Protein AF-A0A2H0T8D2-F1 (afdb_monomer)

pLDDT: mean 81.86, std 16.57, range [23.67, 97.88]

Secondary structure (DSSP, 8-state):
--------S--HHHHHHHHTT--HHHHHHHHHHTTT--HHHHHHHHHHHHHHHHHHHHHHHS--GGG--PBBTTTB-GGGTTT-EEEEEEEE-TT-EE-TT--EE-S-TTS-SEEEEEEETTTTEEEEEEE-SHHHHHHHHHHHHSHHHHHHHHHSEEEEEE--SSB-GGG-B--SS--EEEEEE-TTHHHHHHHSGGGHHHHS--THHHH-S---SSS---EE-SS---

Radius of gyration: 18.78 Å; Cα contacts (8 Å, |Δi|>4): 341; chains: 1; bounding box: 51×35×66 Å

Sequence (230 aa):
MGIFNWFSKDDPIQKFKKQFGLTSEEVDSLLKDWQGLSNEEKLKKMSDFQEKRKKDFKETTGVDATNIIPEIGKEISWADIVNHTFRVLDFDRNETTIDENNQVKAKSRFQPYGYLLAESPILNNRVRLPIIHRDDFLLAASVFDEPKLATMVKDEELLVVYSPKHLGPKGLSGSPHHVLHYAITPHGTLDAYYSKNNDMYMARPEPQKLVGQFVYQGEIKVQINTEPIF

Mean predicted aligned error: 9.96 Å

Nearest PDB structures (foldseek):
  2mp4-assembly1_A  TM=2.330E-01  e=3.162E-01  Caenorhabditis elegans

Structure (mmCIF, N/CA/C/O backbone):
data_AF-A0A2H0T8D2-F1
#
_entry.id   AF-A0A2H0T8D2-F1
#
loop_
_atom_site.group_PDB
_atom_site.id
_atom_site.type_symbol
_atom_site.label_atom_id
_atom_site.label_alt_id
_atom_site.label_comp_id
_atom_site.label_asym_id
_atom_site.label_entity_id
_atom_site.label_seq_id
_atom_site.pdbx_PDB_ins_code
_atom_site.Cartn_x
_atom_site.Cartn_y
_atom_site.Cartn_z
_atom_site.occupancy
_atom_site.B_iso_or_equiv
_atom_site.auth_seq_id
_atom_site.auth_comp_id
_atom_site.auth_asym_id
_atom_site.auth_atom_id
_atom_site.pdbx_PDB_model_num
ATOM 1 N N . MET A 1 1 ? -5.944 7.488 42.948 1.00 23.67 1 MET A N 1
ATOM 2 C CA . MET A 1 1 ? -4.930 6.618 42.312 1.00 23.67 1 MET A CA 1
ATOM 3 C C . MET A 1 1 ? -5.307 6.477 40.850 1.00 23.67 1 MET A C 1
ATOM 5 O O . MET A 1 1 ? -6.463 6.192 40.572 1.00 23.67 1 MET A O 1
ATOM 9 N N . GLY A 1 2 ? -4.389 6.855 39.960 1.00 27.44 2 GLY A N 1
ATOM 10 C CA . GLY A 1 2 ? -4.670 7.249 38.577 1.00 27.44 2 GLY A CA 1
ATOM 11 C C . GLY A 1 2 ? -5.025 6.093 37.645 1.00 27.44 2 GLY A C 1
ATOM 12 O O . GLY A 1 2 ? -4.323 5.088 37.593 1.00 27.4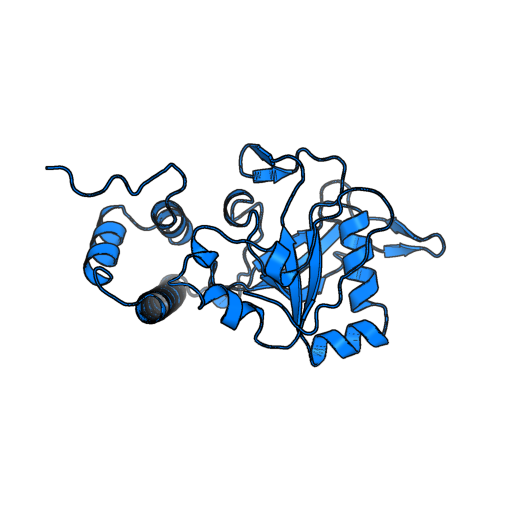4 2 GLY A O 1
ATOM 13 N N . ILE A 1 3 ? -6.105 6.287 36.893 1.00 24.59 3 ILE A N 1
ATOM 14 C CA . ILE A 1 3 ? -6.604 5.413 35.834 1.00 24.59 3 ILE A CA 1
ATOM 15 C C . ILE A 1 3 ? -6.2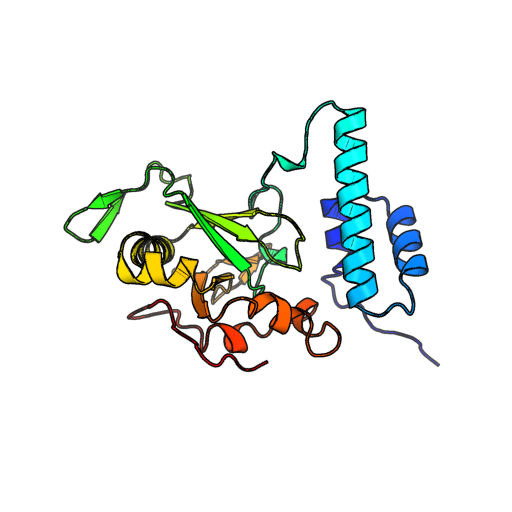21 6.080 34.501 1.00 24.59 3 ILE A C 1
ATOM 17 O O . ILE A 1 3 ? -6.613 7.212 34.243 1.00 24.59 3 ILE A O 1
ATOM 21 N N . PHE A 1 4 ? -5.441 5.349 33.699 1.00 26.11 4 PHE A N 1
ATOM 22 C CA . PHE A 1 4 ? -5.244 5.476 32.247 1.00 26.11 4 PHE A CA 1
ATOM 23 C C . PHE A 1 4 ? -4.562 6.740 31.697 1.00 26.11 4 PHE A C 1
ATOM 25 O O . PHE A 1 4 ? -5.191 7.691 31.248 1.00 26.11 4 PHE A O 1
ATOM 32 N N . ASN A 1 5 ? -3.236 6.648 31.567 1.00 25.33 5 ASN A N 1
ATOM 33 C CA . ASN A 1 5 ? -2.470 7.381 30.559 1.00 25.33 5 ASN A CA 1
ATOM 34 C C . ASN A 1 5 ? -2.326 6.462 29.327 1.00 25.33 5 ASN A C 1
ATOM 36 O O . ASN A 1 5 ? -1.375 5.691 29.234 1.00 25.33 5 ASN A O 1
ATOM 40 N N . TRP A 1 6 ? -3.323 6.468 28.435 1.00 29.16 6 TRP A N 1
ATOM 41 C CA . TRP A 1 6 ? -3.404 5.577 27.259 1.00 29.16 6 TRP A CA 1
ATOM 42 C C . TRP A 1 6 ? -3.447 6.315 25.913 1.00 29.16 6 TRP A C 1
ATOM 44 O O . TRP A 1 6 ? -3.819 5.729 24.905 1.00 29.16 6 TRP A O 1
ATOM 54 N N . PHE A 1 7 ? -3.056 7.592 25.863 1.00 31.61 7 PHE A N 1
ATOM 55 C CA . PHE A 1 7 ? -3.236 8.401 24.653 1.00 31.61 7 PHE A CA 1
ATOM 56 C C . PHE A 1 7 ? -2.005 9.261 24.350 1.00 31.61 7 PHE A C 1
ATOM 58 O O . PHE A 1 7 ? -1.899 10.423 24.737 1.00 31.61 7 PHE A O 1
ATOM 65 N N . SER A 1 8 ? -1.051 8.664 23.635 1.00 29.34 8 SER A N 1
ATOM 66 C CA . SER A 1 8 ? 0.016 9.385 22.936 1.00 29.34 8 SER A CA 1
ATOM 67 C C . SER A 1 8 ? -0.490 9.794 21.552 1.00 29.34 8 SER A C 1
ATOM 69 O O . SER A 1 8 ? -0.631 8.925 20.706 1.00 29.34 8 SER A O 1
ATOM 71 N N . LYS A 1 9 ? -0.752 11.097 21.371 1.00 33.28 9 LYS A N 1
ATOM 72 C CA . LYS A 1 9 ? -0.852 11.966 20.166 1.00 33.28 9 LYS A CA 1
ATOM 73 C C . LYS A 1 9 ? -1.359 11.484 18.785 1.00 33.28 9 LYS A C 1
ATOM 75 O O . LYS A 1 9 ? -1.722 12.363 18.013 1.00 33.28 9 LYS A O 1
ATOM 80 N N . ASP A 1 10 ? -1.492 10.199 18.486 1.00 44.38 10 ASP A N 1
ATOM 81 C CA . ASP A 1 10 ? -2.045 9.668 17.232 1.00 44.38 10 ASP A CA 1
ATOM 82 C C . ASP A 1 10 ? -3.197 8.706 17.541 1.00 44.38 10 ASP A C 1
ATOM 84 O O . ASP A 1 10 ? -3.077 7.489 17.448 1.00 44.38 10 ASP A O 1
ATOM 88 N N . ASP A 1 11 ? -4.316 9.280 17.978 1.00 50.53 11 ASP A N 1
ATOM 89 C CA . ASP A 1 11 ? -5.501 8.551 18.419 1.00 50.53 11 ASP A CA 1
ATOM 90 C C . ASP A 1 11 ? -6.257 7.934 17.213 1.00 50.53 11 ASP A C 1
ATOM 92 O O . ASP A 1 11 ? -6.780 8.686 16.378 1.00 50.53 11 ASP A O 1
ATOM 96 N N . PRO A 1 12 ? -6.354 6.589 17.093 1.00 42.06 12 PRO A N 1
ATOM 97 C CA . PRO A 1 12 ? -7.131 5.906 16.048 1.00 42.06 12 PRO A CA 1
ATOM 98 C C . PRO A 1 12 ? -8.580 6.397 15.975 1.00 42.06 12 PRO A C 1
ATOM 100 O O . PRO A 1 12 ? -9.198 6.404 14.915 1.00 42.06 12 PRO A O 1
ATOM 103 N N . ILE A 1 13 ? -9.098 6.884 17.098 1.00 42.81 13 ILE A N 1
ATOM 104 C CA . ILE A 1 13 ? -10.437 7.430 17.250 1.00 42.81 13 ILE A CA 1
ATOM 105 C C . ILE A 1 13 ? -10.556 8.789 16.555 1.00 42.81 13 ILE A C 1
ATOM 107 O O . ILE A 1 13 ? -11.559 9.056 15.899 1.00 42.81 13 ILE A O 1
ATOM 111 N N . GLN A 1 14 ? -9.531 9.644 16.623 1.00 46.41 14 GLN A N 1
ATOM 112 C CA . GLN A 1 14 ? -9.510 10.907 15.874 1.00 46.41 14 GLN A CA 1
ATOM 113 C C . GLN A 1 14 ? -9.392 10.661 14.365 1.00 46.41 14 GLN A C 1
ATOM 115 O O . GLN A 1 14 ? -9.978 11.404 13.574 1.00 46.41 14 GLN A O 1
ATOM 120 N N . LYS A 1 15 ? -8.690 9.595 13.956 1.00 46.94 15 LYS A N 1
ATOM 121 C CA . LYS A 1 15 ? -8.642 9.148 12.552 1.00 46.94 15 LYS A CA 1
ATOM 122 C C . LYS A 1 15 ? -10.012 8.649 12.088 1.00 46.94 15 LYS A C 1
ATOM 124 O O . LYS A 1 15 ? -10.526 9.136 11.0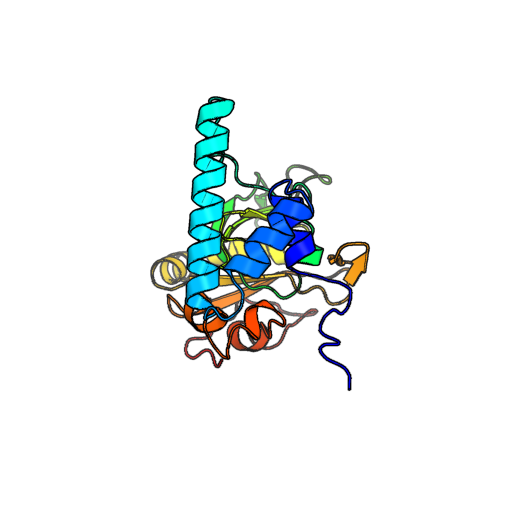83 1.00 46.94 15 LYS A O 1
ATOM 129 N N . PHE A 1 16 ? -10.651 7.787 12.879 1.00 48.53 16 PHE A N 1
ATOM 130 C CA . PHE A 1 16 ? -12.004 7.281 12.639 1.00 48.53 16 PHE A CA 1
ATOM 131 C C . PHE A 1 16 ? -13.040 8.415 12.564 1.00 48.53 16 PHE A C 1
ATOM 133 O O . PHE A 1 16 ? -13.841 8.490 11.631 1.00 48.53 16 PHE A O 1
ATOM 140 N N . LYS A 1 17 ? -12.955 9.377 13.489 1.00 50.94 17 LYS A N 1
ATOM 141 C CA . LYS A 1 17 ? -13.777 10.590 13.516 1.00 50.94 17 LYS A CA 1
ATOM 142 C C . LYS A 1 17 ? -13.677 11.382 12.215 1.00 50.94 17 LYS A C 1
ATOM 144 O O . LYS A 1 17 ? -14.690 11.778 11.643 1.00 50.94 17 LYS A O 1
ATOM 149 N N . LYS A 1 18 ? -12.452 11.602 11.734 1.00 52.62 18 LYS A N 1
ATOM 150 C CA . LYS A 1 18 ? -12.177 12.385 10.526 1.00 52.62 18 LYS A CA 1
ATOM 151 C C . LYS A 1 18 ? -12.607 11.663 9.247 1.00 52.62 18 LYS A C 1
ATOM 153 O O . LYS A 1 18 ? -13.154 12.307 8.359 1.00 52.62 18 LYS A O 1
ATOM 158 N N . GLN A 1 19 ? -12.394 10.351 9.168 1.00 52.72 19 GLN A N 1
ATOM 159 C CA . GLN A 1 19 ? -12.721 9.540 7.992 1.00 52.72 19 GLN A CA 1
ATOM 160 C C . GLN A 1 19 ? -14.231 9.474 7.721 1.00 52.72 19 GLN A C 1
ATOM 162 O O . GLN A 1 19 ? -14.646 9.463 6.565 1.00 52.72 19 GLN A O 1
ATOM 167 N N . PHE A 1 20 ? -15.057 9.476 8.772 1.00 57.75 20 PHE A N 1
ATOM 168 C CA . PHE A 1 20 ? -16.514 9.332 8.651 1.00 57.75 20 PHE A CA 1
ATOM 169 C C . PHE A 1 20 ? -17.301 10.602 8.993 1.00 57.75 20 PHE A C 1
ATOM 171 O O . PHE A 1 20 ? -18.534 10.558 9.062 1.00 57.75 20 PHE A O 1
ATOM 178 N N . GLY A 1 21 ? -16.601 11.725 9.194 1.00 62.97 21 GLY A N 1
ATOM 179 C CA . GLY A 1 21 ? -17.200 13.013 9.545 1.00 62.97 21 GLY A CA 1
ATOM 180 C C . GLY A 1 21 ? -17.989 12.968 10.854 1.00 62.97 21 GLY A C 1
ATOM 181 O O . GLY A 1 21 ? -19.023 13.622 10.955 1.00 62.97 21 GLY A O 1
ATOM 182 N N . LEU A 1 22 ? -17.548 12.157 11.818 1.00 66.44 22 LEU A N 1
ATOM 183 C CA . LEU A 1 22 ? -18.259 11.971 13.078 1.00 66.44 22 LEU A CA 1
ATOM 184 C C . LEU A 1 22 ? -18.042 13.169 14.000 1.00 66.44 22 LEU A C 1
ATOM 186 O O . LEU A 1 22 ? -16.960 13.763 14.082 1.00 66.44 22 LEU A O 1
ATOM 190 N N . THR A 1 23 ? -19.082 13.508 14.741 1.00 72.00 23 THR A N 1
ATOM 191 C CA . THR A 1 23 ? -18.993 14.436 15.863 1.00 72.00 23 THR A CA 1
ATOM 192 C C . THR A 1 23 ? -18.242 13.784 17.028 1.00 72.00 23 THR A C 1
ATOM 194 O O . THR A 1 23 ? -18.094 12.564 17.097 1.00 72.00 23 THR A O 1
ATOM 197 N N . SER A 1 24 ? -17.724 14.592 17.960 1.00 67.81 24 SER A N 1
ATOM 198 C CA . SER A 1 24 ? -17.099 14.040 19.176 1.00 67.81 24 SER A CA 1
ATOM 199 C C . SER A 1 24 ? -18.087 13.189 19.984 1.00 67.81 24 SER A C 1
ATOM 201 O O . SER A 1 24 ? -17.696 12.184 20.555 1.00 67.81 24 SER A O 1
ATOM 203 N N . GLU A 1 25 ? -19.365 13.568 19.991 1.00 72.94 25 GLU A N 1
ATOM 204 C CA . GLU A 1 25 ? -20.415 12.900 20.764 1.00 72.94 25 GLU A CA 1
ATOM 205 C C . GLU A 1 25 ? -20.753 11.512 20.203 1.00 72.94 25 GLU A C 1
ATOM 207 O O . GLU A 1 25 ? -20.869 10.551 20.963 1.00 72.94 25 GLU A O 1
ATOM 212 N N . GLU A 1 26 ? -20.844 11.376 18.875 1.00 69.44 26 GLU A N 1
ATOM 213 C CA . GLU A 1 26 ? -21.038 10.076 18.213 1.00 69.44 26 GLU A CA 1
ATOM 214 C C . GLU A 1 26 ? -19.869 9.130 18.487 1.00 69.44 26 GLU A C 1
ATOM 216 O O . GLU A 1 26 ? -20.061 7.945 18.751 1.00 69.44 26 GLU A O 1
ATOM 221 N N . VAL A 1 27 ? -18.652 9.670 18.462 1.00 66.50 27 VAL A N 1
ATOM 222 C CA . VAL A 1 27 ? -17.434 8.926 18.771 1.00 66.50 27 VAL A CA 1
ATOM 223 C C . VAL A 1 27 ? -17.435 8.447 20.221 1.00 66.50 27 VAL A C 1
ATOM 225 O O . VAL A 1 27 ? -17.223 7.263 20.467 1.00 66.50 27 VAL A O 1
ATOM 228 N N . ASP A 1 28 ? -17.730 9.325 21.176 1.00 69.75 28 ASP A N 1
ATOM 229 C CA . ASP A 1 28 ? -17.776 8.970 22.596 1.00 69.75 28 ASP A CA 1
ATOM 230 C C . ASP A 1 28 ? -18.865 7.927 22.892 1.00 69.75 28 ASP A C 1
ATOM 232 O O . ASP A 1 28 ? -18.672 7.041 23.731 1.00 69.75 28 ASP A O 1
ATOM 236 N N . SER A 1 29 ? -19.996 7.990 22.182 1.00 77.19 29 SER A N 1
ATOM 237 C CA . SER A 1 29 ? -21.057 6.982 22.262 1.00 77.19 29 SER A CA 1
ATOM 238 C C . SER A 1 29 ? -20.594 5.628 21.724 1.00 77.19 29 SER A C 1
ATOM 240 O O . SER A 1 29 ? -20.776 4.614 22.395 1.00 77.19 29 SER A O 1
ATOM 242 N N . LEU A 1 30 ? -19.954 5.600 20.550 1.00 72.81 30 LEU A N 1
ATOM 243 C CA . LEU A 1 30 ? -19.427 4.366 19.958 1.00 72.81 30 LEU A CA 1
ATOM 244 C C . LEU A 1 30 ? -18.370 3.722 20.856 1.00 72.81 30 LEU A C 1
ATOM 246 O O . LEU A 1 30 ? -18.389 2.515 21.067 1.00 72.81 30 LEU A O 1
ATOM 250 N N . LEU A 1 31 ? -17.480 4.523 21.439 1.00 68.75 31 LEU A N 1
ATOM 251 C CA . LEU A 1 31 ? -16.436 4.024 22.332 1.00 68.75 31 LEU A CA 1
ATOM 252 C C . LEU A 1 31 ? -16.988 3.427 23.618 1.00 68.75 31 LEU A C 1
ATOM 254 O O . LEU A 1 31 ? -16.463 2.418 24.085 1.00 68.75 31 LEU A O 1
ATOM 258 N N . LYS A 1 32 ? -18.045 4.023 24.180 1.00 78.88 32 LYS A N 1
ATOM 259 C CA . LYS A 1 32 ? -18.765 3.444 25.320 1.00 78.88 32 LYS A CA 1
ATOM 260 C C . LYS A 1 32 ? -19.433 2.125 24.944 1.00 78.88 32 LYS A C 1
ATOM 262 O O . LYS A 1 32 ? -19.292 1.153 25.678 1.00 78.88 32 LYS A O 1
ATOM 267 N N . ASP A 1 33 ? -20.070 2.057 23.777 1.00 77.25 33 ASP A N 1
ATOM 268 C CA . ASP A 1 33 ? -20.710 0.836 23.265 1.00 77.25 33 ASP A CA 1
ATOM 269 C C . ASP A 1 33 ? -19.717 -0.277 22.903 1.00 77.25 33 ASP A C 1
ATOM 271 O O . ASP A 1 33 ? -20.103 -1.441 22.718 1.00 77.25 33 ASP A O 1
ATOM 275 N N . TRP A 1 34 ? -18.447 0.083 22.718 1.00 77.56 34 TRP A N 1
ATOM 276 C CA . TRP A 1 34 ? -17.351 -0.828 22.384 1.00 77.56 34 TRP A CA 1
ATOM 277 C C . TRP A 1 34 ? -16.455 -1.134 23.588 1.00 77.56 34 TRP A C 1
ATOM 279 O O . TRP A 1 34 ? -15.499 -1.911 23.487 1.00 77.56 34 TRP A O 1
ATOM 289 N N . GLN A 1 35 ? -16.759 -0.541 24.740 1.00 74.94 35 GLN A N 1
ATOM 290 C CA . GLN A 1 35 ? -15.993 -0.708 25.960 1.00 74.94 35 GLN A CA 1
ATOM 291 C C . GLN A 1 35 ? -16.167 -2.136 26.493 1.00 74.94 35 GLN A C 1
ATOM 293 O O . GLN A 1 35 ? -17.280 -2.617 26.678 1.00 74.94 35 GLN A O 1
ATOM 298 N N . GLY A 1 36 ? -15.052 -2.831 26.725 1.00 74.56 36 GLY A N 1
ATOM 299 C CA . GLY A 1 36 ? -15.061 -4.218 27.206 1.00 74.56 36 GLY A CA 1
ATOM 300 C C . GLY A 1 36 ? -15.309 -5.284 26.133 1.00 74.56 36 GLY A C 1
ATOM 301 O O . GLY A 1 36 ? -15.230 -6.465 26.459 1.00 74.56 36 GLY A O 1
ATOM 302 N N . LEU A 1 37 ? -15.547 -4.899 24.874 1.00 74.19 37 LEU A N 1
ATOM 303 C CA . LEU A 1 37 ? -15.597 -5.851 23.764 1.00 74.19 37 LEU A CA 1
ATOM 304 C C . LEU A 1 37 ? -14.210 -6.407 23.451 1.00 74.19 37 LEU A C 1
ATOM 306 O O . LEU A 1 37 ? -13.196 -5.699 23.558 1.00 74.19 37 LEU A O 1
ATOM 310 N N . SER A 1 38 ? -14.193 -7.656 22.991 1.00 70.00 38 SER A N 1
ATOM 311 C CA . SER A 1 38 ? -13.036 -8.190 22.294 1.00 70.00 38 SER A CA 1
ATOM 312 C C . SER A 1 38 ? -12.813 -7.412 21.002 1.00 70.00 38 SER A C 1
ATOM 314 O O . SER A 1 38 ? -13.661 -6.682 20.488 1.00 70.00 38 SER A O 1
ATOM 316 N N . ASN A 1 39 ? -11.621 -7.543 20.474 1.00 61.28 39 ASN A N 1
ATOM 317 C CA . ASN A 1 39 ? -11.214 -6.779 19.323 1.00 61.28 39 ASN A CA 1
ATOM 318 C C . ASN A 1 39 ? -11.817 -7.273 18.003 1.00 61.28 39 ASN A C 1
ATOM 320 O O . ASN A 1 39 ? -12.180 -6.457 17.162 1.00 61.28 39 ASN A O 1
ATOM 324 N N . GLU A 1 40 ? -12.031 -8.583 17.865 1.00 61.12 40 GLU A N 1
ATOM 325 C CA . GLU A 1 40 ? -12.823 -9.146 16.764 1.00 61.12 40 GLU A CA 1
ATOM 326 C C . GLU A 1 40 ? -14.243 -8.561 16.755 1.00 61.12 40 GLU A C 1
ATOM 328 O O . GLU A 1 40 ? -14.771 -8.192 15.705 1.00 61.12 40 GLU A O 1
ATOM 333 N N . GLU A 1 41 ? -14.850 -8.388 17.933 1.00 71.88 41 GLU A N 1
ATOM 334 C CA . GLU A 1 41 ? -16.163 -7.751 18.060 1.00 71.88 41 GLU A CA 1
ATOM 335 C C . GLU A 1 41 ? -16.118 -6.258 17.720 1.00 71.88 41 GLU A C 1
ATOM 337 O O . GLU A 1 41 ? -17.062 -5.745 17.117 1.00 71.88 41 GLU A O 1
ATOM 342 N N . LYS A 1 42 ? -15.032 -5.552 18.059 1.00 66.19 42 LYS A N 1
ATOM 343 C CA . LYS A 1 42 ? -14.837 -4.152 17.652 1.00 66.19 42 LYS A CA 1
ATOM 344 C C . LYS A 1 42 ? -14.644 -4.022 16.148 1.00 66.19 42 LYS A C 1
ATOM 346 O O . LYS A 1 42 ? -15.269 -3.147 15.563 1.00 66.19 42 LYS A O 1
ATOM 351 N N . LEU A 1 43 ? -13.848 -4.888 15.517 1.00 61.25 43 LEU A N 1
ATOM 352 C CA . LEU A 1 43 ? -13.684 -4.936 14.061 1.00 61.25 43 LEU A CA 1
ATOM 353 C C . LEU A 1 43 ? -15.023 -5.161 13.375 1.00 61.25 43 LEU A C 1
ATOM 355 O O . LEU A 1 43 ? -15.383 -4.422 12.462 1.00 61.25 43 LEU A O 1
ATOM 359 N N . LYS A 1 44 ? -15.788 -6.143 13.858 1.00 70.81 44 LYS A N 1
ATOM 360 C CA . LYS A 1 44 ? -17.116 -6.429 13.332 1.00 70.81 44 LYS A CA 1
ATOM 361 C C . LYS A 1 44 ? -18.043 -5.227 13.492 1.00 70.81 44 LYS A C 1
ATOM 363 O O . LYS A 1 44 ? -18.603 -4.771 12.505 1.00 70.81 44 LYS A O 1
ATOM 368 N N . LYS A 1 45 ? -18.140 -4.643 14.692 1.00 71.69 45 LYS A N 1
ATOM 369 C CA . LYS A 1 45 ? -18.965 -3.446 14.9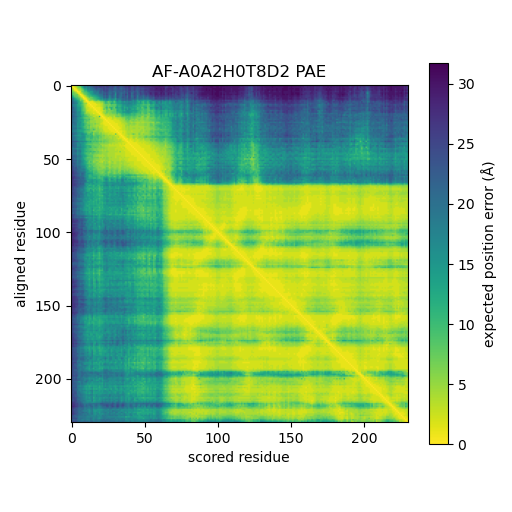24 1.00 71.69 45 LYS A CA 1
ATOM 370 C C . LYS A 1 45 ? -18.510 -2.244 14.100 1.00 71.69 45 LYS A C 1
ATOM 372 O O . LYS A 1 45 ? -19.348 -1.468 13.650 1.00 71.69 45 LYS A O 1
ATOM 377 N N . MET A 1 46 ? -17.207 -2.071 13.911 1.00 67.19 46 MET A N 1
ATOM 378 C CA . MET A 1 46 ? -16.650 -1.016 13.077 1.00 67.19 46 MET A CA 1
ATOM 379 C C . MET A 1 46 ? -17.020 -1.244 11.612 1.00 67.19 46 MET A C 1
ATOM 381 O O . MET A 1 46 ? -17.471 -0.307 10.959 1.00 67.19 46 MET A O 1
ATOM 385 N N . SER A 1 47 ? -16.918 -2.480 11.120 1.00 68.56 47 SER A N 1
ATOM 386 C CA . SER A 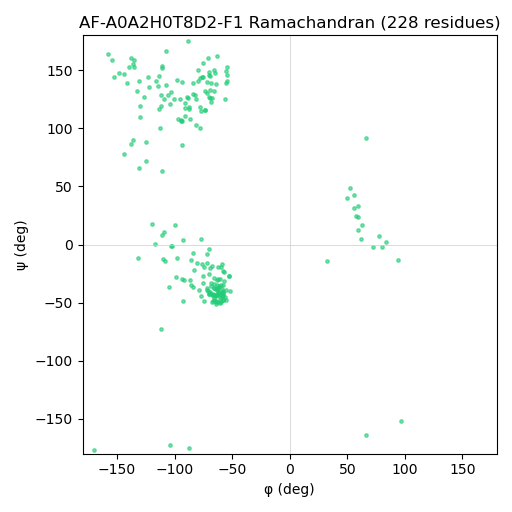1 47 ? -17.357 -2.844 9.774 1.00 68.56 47 SER A CA 1
ATOM 387 C C . SER A 1 47 ? -18.853 -2.628 9.584 1.00 68.56 47 SER A C 1
ATOM 389 O O . SER A 1 47 ? -19.245 -1.916 8.663 1.00 68.56 47 SER A O 1
ATOM 391 N N . ASP A 1 48 ? -19.678 -3.122 10.507 1.00 79.00 48 ASP A N 1
ATOM 392 C CA . ASP A 1 48 ? -21.132 -2.943 10.494 1.00 79.00 48 ASP A CA 1
ATOM 393 C C . ASP A 1 48 ? -21.504 -1.448 10.500 1.00 79.00 48 ASP A C 1
ATOM 395 O O . ASP A 1 48 ? -22.382 -0.999 9.759 1.00 79.00 48 ASP A O 1
ATOM 399 N N . PHE A 1 49 ? -20.811 -0.642 11.311 1.00 76.19 49 PHE A N 1
ATOM 400 C CA . PHE A 1 49 ? -21.015 0.804 11.370 1.00 76.19 49 PHE A CA 1
ATOM 401 C C . PHE A 1 49 ? -20.640 1.490 10.053 1.00 76.19 49 PHE A C 1
ATOM 403 O O . PHE A 1 49 ? -21.376 2.350 9.563 1.00 76.19 49 PHE A O 1
ATOM 410 N N . GLN A 1 50 ? -19.513 1.109 9.455 1.00 70.50 50 GLN A N 1
ATOM 411 C CA . GLN A 1 50 ? -19.079 1.652 8.174 1.00 70.50 50 GLN A CA 1
ATOM 412 C C . GLN A 1 50 ? -20.016 1.254 7.030 1.00 70.50 50 GLN A C 1
ATOM 414 O O . GLN A 1 50 ? -20.347 2.099 6.198 1.00 70.50 50 GLN A O 1
ATOM 419 N N . GLU A 1 51 ? -20.469 0.001 6.984 1.00 76.44 51 GLU A N 1
ATOM 420 C CA . GLU A 1 51 ? -21.466 -0.466 6.017 1.00 76.44 51 GLU A CA 1
ATOM 421 C C . GLU A 1 51 ? -22.778 0.296 6.163 1.00 76.44 51 GLU A C 1
ATOM 423 O O . GLU A 1 51 ? -23.316 0.794 5.170 1.00 76.44 51 GLU A O 1
ATOM 428 N N . LYS A 1 52 ? -23.248 0.478 7.402 1.00 81.44 52 LYS A N 1
ATOM 429 C CA . LYS A 1 52 ? -24.429 1.289 7.690 1.00 81.44 52 LYS A CA 1
ATOM 430 C C . LYS A 1 52 ? -24.260 2.720 7.177 1.00 81.44 52 LYS A C 1
ATOM 432 O O . LYS A 1 52 ? -25.122 3.206 6.460 1.00 81.44 52 LYS A O 1
ATOM 437 N N . ARG A 1 53 ? -23.127 3.377 7.445 1.00 75.44 53 ARG A N 1
ATOM 438 C CA . ARG A 1 53 ? -22.863 4.744 6.956 1.00 75.44 53 ARG A CA 1
ATOM 439 C C . ARG A 1 53 ? -22.793 4.828 5.432 1.00 75.44 53 ARG A C 1
ATOM 441 O O . ARG A 1 53 ? -23.310 5.785 4.861 1.00 75.44 53 ARG A O 1
ATOM 448 N N . LYS A 1 54 ? -22.187 3.841 4.763 1.00 71.25 54 LYS A N 1
ATOM 449 C CA . LYS A 1 54 ? -22.163 3.757 3.290 1.00 71.25 54 LYS A CA 1
ATOM 450 C C . LYS A 1 54 ? -23.583 3.634 2.729 1.00 71.25 54 LYS A C 1
ATOM 452 O O . LYS A 1 54 ? -23.912 4.309 1.755 1.00 71.25 54 LYS A O 1
ATOM 457 N N . LYS A 1 55 ? -24.426 2.818 3.369 1.00 79.06 55 LYS A N 1
ATOM 458 C CA . LYS A 1 55 ? -25.840 2.665 3.018 1.00 79.06 55 LYS A CA 1
ATOM 459 C C . LYS A 1 55 ? -26.618 3.967 3.231 1.00 79.06 55 LYS A C 1
ATOM 461 O O . LYS A 1 55 ? -27.239 4.438 2.283 1.00 79.06 55 LYS A O 1
ATOM 466 N N . ASP A 1 56 ? -26.503 4.586 4.40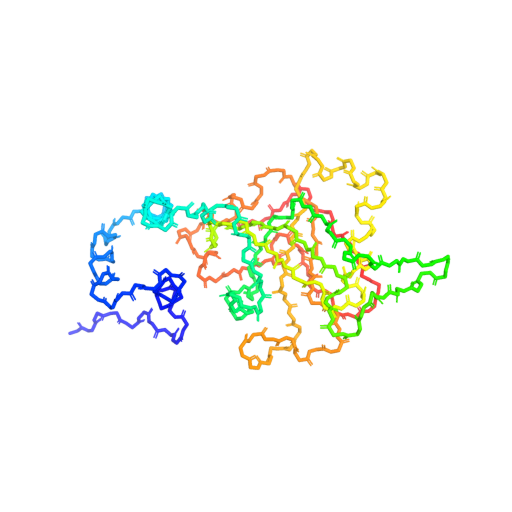4 1.00 79.12 56 ASP A N 1
ATOM 467 C CA . ASP A 1 56 ? -27.174 5.851 4.733 1.00 79.12 56 ASP A CA 1
ATOM 468 C C . ASP A 1 56 ? -26.765 6.969 3.750 1.00 79.12 56 ASP A C 1
ATOM 470 O O . ASP A 1 56 ? -27.600 7.742 3.276 1.00 79.12 56 ASP A O 1
ATOM 474 N N . PHE A 1 57 ? -25.480 7.035 3.378 1.00 67.62 57 PHE A N 1
ATOM 475 C CA . PHE A 1 57 ? -24.973 7.989 2.389 1.00 67.62 57 PHE A CA 1
ATOM 476 C C . PHE A 1 57 ? -25.575 7.757 0.999 1.00 67.62 57 PHE A C 1
ATOM 478 O O . PHE A 1 57 ? -25.995 8.717 0.348 1.00 67.62 57 PHE A O 1
ATOM 485 N N . LYS A 1 58 ? -25.660 6.496 0.554 1.00 73.12 58 LYS A N 1
ATOM 486 C CA . LYS A 1 58 ? -26.288 6.126 -0.720 1.00 73.12 58 LYS A CA 1
ATOM 487 C C . LYS A 1 58 ? -27.774 6.461 -0.738 1.00 73.12 58 LYS A C 1
ATOM 489 O O . LYS A 1 58 ? -28.250 7.012 -1.725 1.00 73.12 58 LYS A O 1
ATOM 494 N N . GLU A 1 59 ? -28.491 6.178 0.345 1.00 77.56 59 GLU A N 1
ATOM 495 C CA . GLU A 1 59 ? -29.912 6.517 0.484 1.00 77.56 59 GLU A CA 1
ATOM 496 C C . GLU A 1 59 ? -30.140 8.036 0.465 1.00 77.56 59 GLU A C 1
ATOM 498 O O . GLU A 1 59 ? -31.092 8.507 -0.152 1.00 77.56 59 GLU A O 1
ATOM 503 N N . THR A 1 60 ? -29.236 8.810 1.072 1.00 75.88 60 THR A N 1
ATOM 504 C CA . THR A 1 60 ? -29.361 10.274 1.165 1.00 75.88 60 THR A CA 1
ATOM 505 C C . THR A 1 60 ? -28.963 10.995 -0.125 1.00 75.88 60 THR A C 1
ATOM 507 O O . THR A 1 60 ? -29.577 11.991 -0.496 1.00 75.88 60 THR A O 1
ATOM 510 N N . THR A 1 61 ? -27.911 10.531 -0.804 1.00 68.75 61 THR A N 1
ATOM 511 C CA . THR A 1 61 ? -27.295 11.254 -1.934 1.00 68.75 61 THR A CA 1
ATOM 512 C C . THR A 1 61 ? -27.558 10.611 -3.294 1.00 68.75 61 THR A C 1
ATOM 514 O O . THR A 1 61 ? -27.287 11.226 -4.323 1.00 68.75 61 THR A O 1
ATOM 517 N N . GLY A 1 62 ? -28.041 9.365 -3.323 1.00 70.56 62 GLY A N 1
ATOM 518 C CA . GLY A 1 62 ? -28.128 8.547 -4.533 1.00 70.56 62 GLY A CA 1
ATOM 519 C C . GLY A 1 62 ? -26.773 8.036 -5.046 1.00 70.56 62 GLY A C 1
ATOM 520 O O . GLY A 1 62 ? -26.739 7.289 -6.022 1.00 70.56 62 GLY A O 1
ATOM 521 N N . VAL A 1 63 ? -25.658 8.407 -4.404 1.00 62.41 63 VAL A N 1
ATOM 522 C CA . VAL A 1 63 ? -24.298 8.014 -4.797 1.00 62.41 63 VAL A CA 1
ATOM 523 C C . VAL A 1 63 ? -23.862 6.789 -4.005 1.00 62.41 63 VAL A C 1
ATOM 525 O O . VAL A 1 63 ? -23.842 6.797 -2.777 1.00 62.41 63 VAL A O 1
ATOM 528 N N . ASP A 1 64 ? -23.453 5.733 -4.704 1.00 64.31 64 ASP A N 1
ATOM 529 C CA . ASP A 1 64 ? -22.888 4.560 -4.049 1.00 64.31 64 ASP A CA 1
ATOM 530 C C . ASP A 1 64 ? -21.429 4.814 -3.646 1.00 64.31 64 ASP A C 1
ATOM 532 O O . ASP A 1 64 ? -20.515 4.737 -4.469 1.00 64.31 64 ASP A O 1
ATOM 536 N N . ALA A 1 65 ? -21.209 5.117 -2.365 1.00 57.38 65 ALA A N 1
ATOM 537 C CA . ALA A 1 65 ? -19.875 5.338 -1.814 1.00 57.38 65 ALA A CA 1
ATOM 538 C C . ALA A 1 65 ? -18.951 4.115 -1.960 1.00 57.38 65 ALA A C 1
ATOM 540 O O . ALA A 1 65 ? -17.736 4.274 -1.901 1.00 57.38 65 ALA A O 1
ATOM 541 N N . THR A 1 66 ? -19.486 2.907 -2.183 1.00 61.09 66 THR A N 1
ATOM 542 C CA . THR A 1 66 ? -18.655 1.716 -2.436 1.00 61.09 66 THR A CA 1
ATOM 543 C C . THR A 1 66 ? -17.942 1.760 -3.789 1.00 61.09 66 THR A C 1
ATOM 545 O O . THR A 1 66 ? -16.911 1.113 -3.954 1.00 61.09 66 THR A O 1
ATOM 548 N N . ASN A 1 67 ? -18.430 2.584 -4.723 1.00 63.78 67 ASN A N 1
ATOM 549 C CA . ASN A 1 67 ? -17.785 2.827 -6.013 1.00 63.78 67 ASN A CA 1
ATOM 550 C C . ASN A 1 67 ? -16.689 3.903 -5.939 1.00 63.78 67 ASN A C 1
ATOM 552 O O . ASN A 1 67 ? -15.974 4.117 -6.918 1.00 63.78 67 ASN A O 1
ATOM 556 N N . ILE A 1 68 ? -16.547 4.593 -4.802 1.00 69.19 68 ILE A N 1
ATOM 557 C CA . ILE A 1 68 ? -15.513 5.606 -4.591 1.00 69.19 68 ILE A CA 1
ATOM 558 C C . ILE A 1 68 ? -14.352 4.944 -3.849 1.00 69.19 68 ILE A C 1
ATOM 560 O O . ILE A 1 68 ? -14.451 4.635 -2.664 1.00 69.19 68 ILE A O 1
ATOM 564 N N . ILE A 1 69 ? -13.242 4.730 -4.554 1.00 83.19 69 ILE A N 1
ATOM 565 C CA . ILE A 1 69 ? -12.012 4.185 -3.972 1.00 83.19 69 ILE A CA 1
ATOM 566 C C . ILE A 1 69 ? -11.123 5.370 -3.562 1.00 83.19 69 ILE A C 1
ATOM 568 O O . ILE A 1 69 ? -10.573 6.026 -4.452 1.00 83.19 69 ILE A O 1
ATOM 572 N N . PRO A 1 70 ? -10.991 5.685 -2.258 1.00 88.62 70 PRO A N 1
ATOM 573 C CA . PRO A 1 70 ? -10.200 6.826 -1.806 1.00 88.62 70 PRO A CA 1
ATOM 574 C C . PRO A 1 70 ? -8.713 6.633 -2.099 1.00 88.62 70 PRO A C 1
ATOM 576 O O . PRO A 1 70 ? -8.198 5.512 -2.093 1.00 88.62 70 PRO A O 1
ATOM 579 N N . GLU A 1 71 ? -8.014 7.739 -2.323 1.00 91.38 71 GLU A N 1
ATOM 580 C CA . GLU A 1 71 ? -6.589 7.775 -2.620 1.00 91.38 71 GLU A CA 1
ATOM 581 C C . GLU A 1 71 ? -5.788 8.202 -1.384 1.00 91.38 71 GLU A C 1
ATOM 583 O O . GLU A 1 71 ? -6.076 9.206 -0.718 1.00 91.38 71 GLU A O 1
ATOM 588 N N . ILE A 1 72 ? -4.734 7.441 -1.079 1.00 92.00 72 ILE A N 1
ATOM 589 C CA . ILE A 1 72 ? -3.768 7.829 -0.051 1.00 92.00 72 ILE A CA 1
ATOM 590 C C . ILE A 1 72 ? -3.032 9.097 -0.508 1.00 92.00 72 ILE A C 1
ATOM 592 O O . ILE A 1 72 ? -2.539 9.188 -1.628 1.00 92.00 72 ILE A O 1
ATOM 596 N N . GLY A 1 73 ? -2.941 10.085 0.375 1.00 87.81 73 GLY A N 1
ATOM 597 C CA . GLY A 1 73 ? -2.388 11.409 0.107 1.00 87.81 73 GLY A CA 1
ATOM 598 C C . GLY A 1 73 ? -3.427 12.457 -0.298 1.00 87.81 73 GLY A C 1
ATOM 599 O O . GLY A 1 73 ? -3.100 13.644 -0.256 1.00 87.81 73 GLY A O 1
ATOM 600 N N . LYS A 1 74 ? -4.663 12.052 -0.629 1.00 86.94 74 LYS A N 1
ATOM 601 C CA . LYS A 1 74 ? -5.789 12.958 -0.907 1.00 86.94 74 LYS A CA 1
ATOM 602 C C . LYS A 1 74 ? -6.862 12.850 0.169 1.00 86.94 74 LYS A C 1
ATOM 604 O O . LYS A 1 74 ? -6.980 13.752 0.997 1.00 86.94 74 LYS A O 1
ATOM 609 N N . GLU A 1 75 ? -7.607 11.747 0.183 1.00 86.31 75 GLU A N 1
ATOM 610 C CA . GLU A 1 75 ? -8.676 11.512 1.155 1.00 86.31 75 GLU A CA 1
ATOM 611 C C . GLU A 1 75 ? -8.146 10.878 2.449 1.00 86.31 75 GLU A C 1
ATOM 613 O O . GLU A 1 75 ? -8.672 11.149 3.528 1.00 86.31 75 GLU A O 1
ATOM 618 N N . ILE A 1 76 ? -7.082 10.074 2.361 1.00 87.50 76 ILE A N 1
ATOM 619 C CA . ILE A 1 76 ? -6.456 9.396 3.508 1.00 87.50 76 ILE A CA 1
ATOM 620 C C . ILE A 1 76 ? -5.041 9.941 3.708 1.00 87.50 76 ILE A C 1
ATOM 622 O O . ILE A 1 76 ? -4.302 10.128 2.745 1.00 87.50 76 ILE A O 1
ATOM 626 N N . SER A 1 77 ? -4.632 10.219 4.948 1.00 89.31 77 SER A N 1
ATOM 627 C CA . SER A 1 77 ? -3.292 10.756 5.213 1.00 89.31 77 SER A CA 1
ATOM 628 C C . SER A 1 77 ? -2.220 9.674 5.079 1.00 89.31 77 SER A C 1
ATOM 630 O O . SER A 1 77 ? -2.412 8.549 5.532 1.00 89.31 77 SER A O 1
ATOM 632 N N . TRP A 1 78 ? -1.036 10.029 4.574 1.00 91.19 78 TRP A N 1
ATOM 633 C CA . TRP A 1 78 ? 0.122 9.126 4.595 1.00 91.19 78 TRP A CA 1
ATOM 634 C C . TRP A 1 78 ? 0.496 8.698 6.015 1.00 91.19 78 TRP A C 1
ATOM 636 O O . TRP A 1 78 ? 0.807 7.534 6.236 1.00 91.19 78 TRP A O 1
ATOM 646 N N . ALA A 1 79 ? 0.391 9.608 6.990 1.00 89.94 79 ALA A N 1
ATOM 647 C CA . ALA A 1 79 ? 0.598 9.307 8.410 1.00 89.94 79 ALA A CA 1
ATOM 648 C C . ALA A 1 79 ? -0.315 8.193 8.940 1.00 89.94 79 ALA A C 1
ATOM 650 O O . ALA A 1 79 ? 0.018 7.556 9.937 1.00 89.94 79 ALA A O 1
ATOM 651 N N . ASP A 1 80 ? -1.458 7.958 8.293 1.00 86.56 80 ASP A N 1
ATOM 652 C CA . ASP A 1 80 ? -2.412 6.949 8.738 1.00 86.56 80 ASP A CA 1
ATOM 653 C C . ASP A 1 80 ? -2.020 5.540 8.305 1.00 86.56 80 ASP A C 1
ATOM 655 O O . ASP A 1 80 ? -2.508 4.579 8.888 1.00 86.56 80 ASP A O 1
ATOM 659 N N . ILE A 1 81 ? -1.107 5.421 7.340 1.00 92.12 81 ILE A N 1
ATOM 660 C CA . ILE A 1 81 ? -0.718 4.143 6.748 1.00 92.12 81 ILE A CA 1
ATOM 661 C C . ILE A 1 81 ? 0.751 3.777 6.980 1.00 92.12 81 ILE A C 1
ATOM 663 O O . ILE A 1 81 ? 1.205 2.734 6.515 1.00 92.12 81 ILE A O 1
ATOM 667 N N . VAL A 1 82 ? 1.511 4.629 7.679 1.00 93.50 82 VAL A N 1
ATOM 668 C CA . VAL A 1 82 ? 2.926 4.373 7.989 1.00 93.50 82 VAL A CA 1
ATOM 669 C C . VAL A 1 82 ? 3.061 3.040 8.712 1.00 93.50 82 VAL A C 1
ATOM 671 O O . VAL A 1 82 ? 2.444 2.829 9.752 1.00 93.50 82 VAL A O 1
ATOM 674 N N . ASN A 1 83 ? 3.907 2.166 8.166 1.00 94.31 83 ASN A N 1
ATOM 675 C CA . ASN A 1 83 ? 4.189 0.816 8.656 1.00 94.31 83 ASN A CA 1
ATOM 676 C C . ASN A 1 83 ? 2.987 -0.136 8.680 1.00 94.31 83 ASN A C 1
ATOM 678 O O . ASN A 1 83 ? 3.138 -1.271 9.123 1.00 94.31 83 ASN A O 1
ATOM 682 N N . HIS A 1 84 ? 1.822 0.277 8.184 1.00 94.00 84 HIS A N 1
ATOM 683 C CA . HIS A 1 84 ? 0.708 -0.636 7.998 1.00 94.00 84 HIS A CA 1
ATOM 684 C C . HIS A 1 84 ? 0.892 -1.442 6.719 1.00 94.00 84 HIS A C 1
ATOM 686 O O . HIS A 1 84 ? 1.352 -0.928 5.695 1.00 94.00 84 HIS A O 1
ATOM 692 N N . THR A 1 85 ? 0.523 -2.714 6.801 1.00 95.38 85 THR A N 1
ATOM 693 C CA . THR A 1 85 ? 0.563 -3.636 5.678 1.00 95.38 85 THR A CA 1
ATOM 694 C C . THR A 1 85 ? -0.783 -3.657 4.979 1.00 95.38 85 THR A C 1
ATOM 696 O O . THR A 1 85 ? -1.846 -3.658 5.611 1.00 95.38 85 THR A O 1
ATOM 699 N N . PHE A 1 86 ? -0.718 -3.702 3.658 1.00 96.75 86 PHE A N 1
ATOM 700 C CA . PHE A 1 86 ? -1.856 -3.792 2.767 1.00 96.75 86 PHE A CA 1
ATOM 701 C C . PHE A 1 86 ? -1.707 -5.016 1.881 1.00 96.75 86 PHE A C 1
ATOM 703 O O . PHE A 1 86 ? -0.605 -5.327 1.433 1.00 96.75 86 PHE A O 1
ATOM 710 N N . ARG A 1 87 ? -2.826 -5.670 1.584 1.00 97.00 87 ARG A N 1
ATOM 711 C CA . ARG A 1 87 ? -2.923 -6.649 0.507 1.00 97.00 87 ARG A CA 1
ATOM 712 C C . ARG A 1 87 ? -3.119 -5.889 -0.796 1.00 97.00 87 ARG A C 1
ATOM 714 O O . ARG A 1 87 ? -4.037 -5.077 -0.900 1.00 97.00 87 ARG A O 1
ATOM 721 N N . VAL A 1 88 ? -2.263 -6.137 -1.776 1.00 97.44 88 VAL A N 1
ATOM 722 C CA . VAL A 1 88 ? -2.395 -5.604 -3.132 1.00 97.44 88 VAL A CA 1
ATOM 723 C C . VAL A 1 88 ? -3.335 -6.507 -3.920 1.00 97.44 88 VAL A C 1
ATOM 725 O O . VAL A 1 88 ? -3.170 -7.723 -3.944 1.00 97.44 88 VAL A O 1
ATOM 728 N N . LEU A 1 89 ? -4.321 -5.895 -4.564 1.00 95.00 89 LEU A N 1
ATOM 729 C CA . LEU A 1 89 ? -5.344 -6.562 -5.363 1.00 95.00 89 LEU A CA 1
ATOM 730 C C . LEU A 1 89 ? -5.095 -6.394 -6.861 1.00 95.00 89 LEU A C 1
ATOM 732 O O . LEU A 1 89 ? -5.388 -7.296 -7.637 1.00 95.00 89 LEU A O 1
ATOM 736 N N . ASP A 1 90 ? -4.599 -5.224 -7.264 1.00 95.50 90 ASP A N 1
ATOM 737 C CA . ASP A 1 90 ? -4.358 -4.894 -8.666 1.00 95.50 90 ASP A CA 1
ATOM 738 C C . ASP A 1 90 ? -3.316 -3.775 -8.796 1.00 95.50 90 ASP A C 1
ATOM 740 O O . ASP A 1 90 ? -3.039 -3.043 -7.836 1.00 95.50 90 ASP A O 1
ATOM 744 N N . PHE A 1 91 ? -2.769 -3.619 -9.998 1.00 96.75 91 PHE A N 1
ATOM 745 C CA . PHE A 1 91 ? -1.784 -2.606 -10.341 1.00 96.75 91 PHE A CA 1
ATOM 746 C C . PHE A 1 91 ? -2.184 -1.845 -11.610 1.00 96.75 91 PHE A C 1
ATOM 748 O O . PHE A 1 91 ? -2.095 -2.339 -12.732 1.00 96.75 91 PHE A O 1
ATOM 755 N N . ASP A 1 92 ? -2.563 -0.583 -11.421 1.00 96.12 92 ASP A N 1
ATOM 756 C CA . ASP A 1 92 ? -2.797 0.375 -12.495 1.00 96.12 92 ASP A CA 1
ATOM 757 C C . ASP A 1 92 ? -1.499 1.135 -12.790 1.00 96.12 92 ASP A C 1
ATOM 759 O O . ASP A 1 92 ? -0.982 1.887 -11.960 1.00 96.12 92 ASP A O 1
ATOM 763 N N . ARG A 1 93 ? -0.976 0.980 -14.007 1.00 95.12 93 ARG A N 1
ATOM 764 C CA . ARG A 1 93 ? 0.245 1.673 -14.433 1.00 95.12 93 ARG A CA 1
ATOM 765 C C . ARG A 1 93 ? 0.059 3.165 -14.670 1.00 95.12 93 ARG A C 1
ATOM 767 O O . ARG A 1 93 ? 1.048 3.834 -14.934 1.00 95.12 93 ARG A O 1
ATOM 774 N N . ASN A 1 94 ? -1.163 3.695 -14.646 1.00 94.50 94 ASN A N 1
ATOM 775 C CA . ASN A 1 94 ? -1.445 5.102 -14.932 1.00 94.50 94 ASN A CA 1
ATOM 776 C C . ASN A 1 94 ? -0.792 5.582 -16.250 1.00 94.50 94 ASN A C 1
ATOM 778 O O . ASN A 1 94 ? -0.212 6.667 -16.321 1.00 94.50 94 ASN A O 1
ATOM 782 N N . GLU A 1 95 ? -0.820 4.724 -17.279 1.00 93.12 95 GLU A N 1
ATOM 783 C CA . GLU A 1 95 ? -0.167 4.921 -18.589 1.00 93.12 95 GLU A CA 1
ATOM 784 C C . GLU A 1 95 ? 1.365 5.107 -18.542 1.00 93.12 95 GLU A C 1
ATOM 786 O O . GLU A 1 95 ? 1.984 5.476 -19.539 1.00 93.12 95 GLU A O 1
ATOM 791 N N . THR A 1 96 ? 2.007 4.828 -17.409 1.00 94.38 96 THR A N 1
ATOM 792 C CA . THR A 1 96 ? 3.465 4.788 -17.304 1.00 94.38 96 THR A CA 1
ATOM 793 C C . THR A 1 96 ? 4.007 3.559 -18.022 1.00 94.38 96 THR A C 1
ATOM 795 O O . THR A 1 96 ? 3.570 2.429 -17.793 1.00 94.38 96 THR A O 1
ATOM 798 N N . THR A 1 97 ? 5.010 3.777 -18.868 1.00 93.69 97 THR A N 1
ATOM 799 C CA . THR A 1 97 ? 5.651 2.722 -19.664 1.00 93.69 97 THR A CA 1
ATOM 800 C C . THR A 1 97 ? 7.080 2.459 -19.202 1.00 93.69 97 THR A C 1
ATOM 802 O O . THR A 1 97 ? 7.760 3.379 -18.738 1.00 93.69 97 THR A O 1
ATOM 805 N N . ILE A 1 98 ? 7.549 1.227 -19.400 1.00 93.50 98 ILE A N 1
ATOM 806 C CA . ILE A 1 98 ? 8.951 0.823 -19.243 1.00 93.50 98 ILE A CA 1
ATOM 807 C C . ILE A 1 98 ? 9.494 0.548 -20.643 1.00 93.50 98 ILE A C 1
ATOM 809 O O . ILE A 1 98 ? 8.880 -0.210 -21.391 1.00 93.50 98 ILE A O 1
ATOM 813 N N . ASP A 1 99 ? 10.596 1.193 -21.019 1.00 90.31 99 ASP A N 1
ATOM 814 C CA . ASP A 1 99 ? 11.258 0.901 -22.293 1.00 90.31 99 ASP A CA 1
ATOM 815 C C . ASP A 1 99 ? 12.292 -0.230 -22.180 1.00 90.31 99 ASP A C 1
ATOM 817 O O . ASP A 1 99 ? 12.587 -0.730 -21.096 1.00 90.31 99 ASP A O 1
ATOM 821 N N . GLU A 1 100 ? 12.862 -0.627 -23.318 1.00 87.69 100 GLU A N 1
ATOM 822 C CA . GLU A 1 100 ? 13.830 -1.729 -23.433 1.00 87.69 100 GLU A CA 1
ATOM 823 C C . GLU A 1 100 ? 15.100 -1.535 -22.581 1.00 87.69 100 GLU A C 1
ATOM 825 O O . GLU A 1 100 ? 15.808 -2.498 -22.298 1.00 87.69 100 GLU A O 1
ATOM 830 N N . ASN A 1 101 ? 15.379 -0.308 -22.123 1.00 88.75 101 ASN A N 1
ATOM 831 C CA . ASN A 1 101 ? 16.514 0.020 -21.259 1.00 88.75 101 ASN A CA 1
ATOM 832 C C . ASN A 1 101 ? 16.112 0.144 -19.776 1.00 88.75 101 ASN A C 1
ATOM 834 O O . ASN A 1 101 ? 16.840 0.754 -18.986 1.00 88.75 101 ASN A O 1
ATOM 838 N N . ASN A 1 102 ? 14.942 -0.377 -19.388 1.00 83.94 102 ASN A N 1
ATOM 839 C CA . ASN A 1 102 ? 14.344 -0.225 -18.057 1.00 83.94 102 ASN A CA 1
ATOM 840 C C . ASN A 1 102 ? 14.127 1.240 -17.637 1.00 83.94 102 ASN A C 1
ATOM 842 O O . ASN A 1 102 ? 14.081 1.558 -16.438 1.00 83.94 102 ASN A O 1
ATOM 846 N N . GLN A 1 103 ? 14.003 2.173 -18.589 1.00 89.12 103 GLN A N 1
ATOM 847 C CA . GLN A 1 103 ? 13.659 3.551 -18.255 1.00 89.12 103 GLN A CA 1
ATOM 848 C C . GLN A 1 103 ? 12.151 3.682 -18.080 1.00 89.12 103 GLN A C 1
ATOM 850 O O . GLN A 1 103 ? 11.363 3.292 -18.941 1.00 89.12 103 GLN A O 1
ATOM 855 N N . VAL A 1 104 ? 11.757 4.271 -16.952 1.00 91.62 104 VAL A N 1
ATOM 856 C CA . VAL A 1 104 ? 10.354 4.514 -16.617 1.00 91.62 104 VAL A CA 1
ATOM 857 C C . VAL A 1 104 ? 9.957 5.887 -17.138 1.00 91.62 104 VAL A C 1
ATOM 859 O O . VAL A 1 104 ? 10.551 6.898 -16.757 1.00 91.62 104 VAL A O 1
ATOM 862 N N . LYS A 1 105 ? 8.936 5.926 -17.993 1.00 92.00 105 LYS A N 1
ATOM 863 C CA . LYS A 1 105 ? 8.373 7.158 -18.553 1.00 92.00 105 LYS A CA 1
ATOM 864 C C . LYS A 1 105 ? 6.965 7.345 -18.010 1.00 92.00 105 LYS A C 1
ATOM 866 O O . LYS A 1 105 ? 6.032 6.694 -18.471 1.00 92.00 105 LYS A O 1
ATOM 871 N N . ALA A 1 106 ? 6.838 8.214 -17.008 1.00 90.31 106 ALA A N 1
ATOM 872 C CA . ALA A 1 106 ? 5.544 8.595 -16.454 1.00 90.31 106 ALA A CA 1
ATOM 873 C C . ALA A 1 106 ? 4.753 9.450 -17.447 1.00 90.31 106 ALA A C 1
ATOM 875 O O . ALA A 1 106 ? 5.331 10.297 -18.135 1.00 90.31 106 ALA A O 1
ATOM 876 N N . LYS A 1 107 ? 3.425 9.300 -17.441 1.00 88.62 107 LYS A N 1
ATOM 877 C CA . LYS A 1 107 ? 2.506 10.164 -18.199 1.00 88.62 107 LYS A CA 1
ATOM 878 C C . LYS A 1 107 ? 2.695 11.649 -17.866 1.00 88.62 107 LYS A C 1
ATOM 880 O O . LYS A 1 107 ? 2.619 12.511 -18.737 1.00 88.62 107 LYS A O 1
ATOM 885 N N . SER A 1 108 ? 2.935 11.955 -16.591 1.00 88.19 108 SER A N 1
ATOM 886 C CA . SER A 1 108 ? 3.144 13.312 -16.088 1.00 88.19 108 SER A CA 1
ATOM 887 C C . SER A 1 108 ? 4.097 13.309 -14.899 1.00 88.19 108 SER A C 1
ATOM 889 O O . SER A 1 108 ? 4.087 12.390 -14.090 1.00 88.19 108 SER A O 1
ATOM 891 N N . ARG A 1 109 ? 4.881 14.383 -14.750 1.00 82.06 109 ARG A N 1
ATOM 892 C CA . ARG A 1 109 ? 5.773 14.588 -13.592 1.00 82.06 109 ARG A CA 1
ATOM 893 C C . ARG A 1 109 ? 5.026 14.929 -12.299 1.00 82.06 109 ARG A C 1
ATOM 895 O O . ARG A 1 109 ? 5.623 14.885 -11.231 1.00 82.06 109 ARG A O 1
ATOM 902 N N . PHE A 1 110 ? 3.755 15.313 -12.403 1.00 83.94 110 PHE A N 1
ATOM 903 C CA . PHE A 1 110 ? 2.915 15.706 -11.265 1.00 83.94 110 PHE A CA 1
ATOM 904 C C . PHE A 1 110 ? 1.931 14.615 -10.845 1.00 83.94 110 PHE A C 1
ATOM 906 O O . PHE A 1 110 ? 1.149 14.821 -9.921 1.00 83.94 110 PHE A O 1
ATOM 913 N N . GLN A 1 111 ? 1.930 13.482 -11.547 1.00 88.25 111 GLN A N 1
ATOM 914 C CA . GLN A 1 111 ? 1.089 12.341 -11.223 1.00 88.25 111 GLN A CA 1
ATOM 915 C C . GLN A 1 111 ? 1.951 11.183 -10.719 1.00 88.25 111 GLN A C 1
ATOM 917 O O . GLN A 1 111 ? 3.126 11.096 -11.084 1.00 88.25 111 GLN A O 1
ATOM 922 N N . PRO A 1 112 ? 1.383 10.292 -9.892 1.00 93.19 112 PRO A N 1
ATOM 923 C CA . PRO A 1 112 ? 2.038 9.046 -9.527 1.00 93.19 112 PRO A CA 1
ATOM 924 C C . PRO A 1 112 ? 2.426 8.233 -10.765 1.00 93.19 112 PRO A C 1
ATOM 926 O O . PRO A 1 112 ? 1.728 8.259 -11.783 1.00 93.19 112 PRO A O 1
ATOM 929 N N . TYR A 1 113 ? 3.511 7.468 -10.647 1.00 95.19 113 TYR A N 1
ATOM 930 C CA . TYR A 1 113 ? 3.925 6.517 -11.678 1.00 95.19 113 TYR A CA 1
ATOM 931 C C . TYR A 1 113 ? 2.877 5.424 -11.877 1.00 95.19 113 TYR A C 1
ATOM 933 O O . TYR A 1 113 ? 2.727 4.920 -12.975 1.00 95.19 113 TYR A O 1
ATOM 941 N N . GLY A 1 114 ? 2.135 5.068 -10.838 1.00 96.50 114 GLY A N 1
ATOM 942 C CA . GLY A 1 114 ? 1.053 4.099 -10.908 1.00 96.50 114 GLY A CA 1
ATOM 943 C C . GLY A 1 114 ? 0.261 4.096 -9.613 1.00 96.50 114 GLY A C 1
ATOM 944 O O . GLY A 1 114 ? 0.540 4.875 -8.697 1.00 96.50 114 GLY A O 1
ATOM 945 N N . TYR A 1 115 ? -0.713 3.206 -9.534 1.00 97.38 115 TYR A N 1
ATOM 946 C CA . TYR A 1 115 ? -1.543 2.996 -8.364 1.00 97.38 115 TYR A CA 1
ATOM 947 C C . TYR A 1 115 ? -1.637 1.509 -8.068 1.00 97.38 115 TYR A C 1
ATOM 949 O O . TYR A 1 115 ? -1.944 0.709 -8.948 1.00 97.38 115 TYR A O 1
ATOM 957 N N . LEU A 1 116 ? -1.431 1.153 -6.807 1.00 97.88 116 LEU A N 1
ATOM 958 C CA . LEU A 1 116 ? -1.838 -0.142 -6.293 1.00 97.88 116 LEU A CA 1
ATOM 959 C C . LEU A 1 116 ? -3.275 -0.011 -5.805 1.00 97.88 116 LEU A C 1
ATOM 961 O O . LEU A 1 116 ? -3.582 0.862 -4.987 1.00 97.88 116 LEU A O 1
ATOM 965 N N . LEU A 1 117 ? -4.156 -0.871 -6.300 1.00 96.81 117 LEU A N 1
ATOM 966 C CA . LEU A 1 117 ? -5.422 -1.110 -5.632 1.00 96.81 117 LEU A CA 1
ATOM 967 C C . LEU A 1 117 ? -5.127 -2.032 -4.457 1.00 96.81 117 LEU A C 1
ATOM 969 O O . LEU A 1 117 ? -4.650 -3.145 -4.661 1.00 96.81 117 LEU A O 1
ATOM 973 N N . ALA A 1 118 ? -5.381 -1.573 -3.239 1.00 96.38 118 ALA A N 1
ATOM 974 C CA . ALA A 1 118 ? -5.004 -2.310 -2.045 1.00 96.38 118 ALA A CA 1
ATOM 975 C C . ALA A 1 118 ? -6.102 -2.276 -0.981 1.00 96.38 118 ALA A C 1
ATOM 977 O O . ALA A 1 118 ? -6.978 -1.413 -1.003 1.00 96.38 118 ALA A O 1
ATOM 978 N N . GLU A 1 119 ? -6.054 -3.206 -0.038 1.00 93.06 119 GLU A N 1
ATOM 979 C CA . GLU A 1 119 ? -6.947 -3.255 1.118 1.00 93.06 119 GLU A CA 1
ATOM 980 C C . GLU A 1 119 ? -6.167 -3.578 2.393 1.00 93.06 119 GLU A C 1
ATOM 982 O O . GLU A 1 119 ? -5.082 -4.156 2.353 1.00 93.06 119 GLU A O 1
ATOM 987 N N . SER A 1 120 ? -6.704 -3.174 3.541 1.00 87.12 120 SER A N 1
ATOM 988 C CA . SER A 1 120 ? -6.140 -3.525 4.843 1.00 87.12 120 SER A CA 1
ATOM 989 C C . SER A 1 120 ? -7.230 -3.534 5.914 1.00 87.12 120 SER A C 1
ATOM 991 O O . SER A 1 120 ? -8.104 -2.654 5.876 1.00 87.12 120 SER A O 1
ATOM 993 N N . PRO A 1 121 ? -7.160 -4.450 6.902 1.00 82.69 121 PRO A N 1
ATOM 994 C CA . PRO A 1 121 ? -8.083 -4.479 8.037 1.00 82.69 121 PRO A CA 1
ATOM 995 C C . PRO A 1 121 ? -8.192 -3.142 8.783 1.00 82.69 121 PRO A C 1
ATOM 997 O O . PRO A 1 121 ? -9.237 -2.833 9.347 1.00 82.69 121 PRO A O 1
ATOM 1000 N N . ILE A 1 122 ? -7.139 -2.316 8.754 1.00 80.38 122 ILE A N 1
ATOM 1001 C CA . ILE A 1 122 ? -7.114 -1.027 9.460 1.00 80.38 122 ILE A CA 1
ATOM 1002 C C . ILE A 1 122 ? -7.945 0.073 8.792 1.00 80.38 122 ILE A C 1
ATOM 1004 O O . ILE A 1 122 ? -8.404 0.985 9.475 1.00 80.38 122 ILE A O 1
ATOM 1008 N N . LEU A 1 123 ? -8.139 0.010 7.472 1.00 80.06 123 LEU A N 1
ATOM 1009 C CA . LEU A 1 123 ? -8.954 0.990 6.747 1.00 80.06 123 LEU A CA 1
ATOM 1010 C C . LEU A 1 123 ? -10.366 0.454 6.483 1.00 80.06 123 LEU A C 1
ATOM 1012 O O . LEU A 1 123 ? -11.324 1.230 6.442 1.00 80.06 123 LEU A O 1
ATOM 1016 N N . ASN A 1 124 ? -10.497 -0.875 6.383 1.00 76.19 124 ASN A N 1
ATOM 1017 C CA . ASN A 1 124 ? -11.750 -1.589 6.136 1.00 76.19 124 ASN A CA 1
ATOM 1018 C C . ASN A 1 124 ? -12.471 -1.126 4.847 1.00 76.19 124 ASN A C 1
ATOM 1020 O O . ASN A 1 124 ? -13.698 -1.104 4.703 1.00 76.19 124 ASN A O 1
ATOM 1024 N N . ASN A 1 125 ? -11.664 -0.717 3.871 1.00 78.00 125 ASN A N 1
ATOM 1025 C CA . ASN A 1 125 ? -12.058 -0.373 2.518 1.00 78.00 125 ASN A CA 1
ATOM 1026 C C . ASN A 1 125 ? -10.876 -0.570 1.562 1.00 78.00 125 ASN A C 1
ATOM 1028 O O . ASN A 1 125 ? -9.710 -0.559 1.963 1.00 78.00 125 ASN A O 1
ATOM 1032 N N . ARG A 1 126 ? -11.197 -0.717 0.274 1.00 90.06 126 ARG A N 1
ATOM 1033 C CA . ARG A 1 126 ? -10.199 -0.632 -0.792 1.00 90.06 126 ARG A CA 1
ATOM 1034 C C . ARG A 1 126 ? -9.706 0.801 -0.921 1.00 90.06 126 ARG A C 1
ATOM 1036 O O . ARG A 1 126 ? -10.487 1.741 -0.770 1.00 90.06 126 ARG A O 1
ATOM 1043 N N . VAL A 1 127 ? -8.433 0.951 -1.250 1.00 92.88 127 VAL A N 1
ATOM 1044 C CA . VAL A 1 127 ? -7.762 2.236 -1.426 1.00 92.88 127 VAL A CA 1
ATOM 1045 C C . VAL A 1 127 ? -6.898 2.230 -2.677 1.00 92.88 127 VAL A C 1
ATOM 1047 O O . VAL A 1 127 ? -6.396 1.190 -3.104 1.00 92.88 127 VAL A O 1
ATOM 1050 N N . ARG A 1 128 ? -6.696 3.415 -3.251 1.00 95.62 128 ARG A N 1
ATOM 1051 C CA . ARG A 1 128 ? -5.654 3.664 -4.246 1.00 95.62 128 ARG A CA 1
ATOM 1052 C C . ARG A 1 128 ? -4.401 4.114 -3.510 1.00 95.62 128 ARG A C 1
ATOM 1054 O O . ARG A 1 128 ? -4.361 5.220 -2.972 1.00 95.62 128 ARG A O 1
ATOM 1061 N N . LEU A 1 129 ? -3.380 3.269 -3.496 1.00 97.06 129 LEU A N 1
ATOM 1062 C CA . LEU A 1 129 ? -2.061 3.601 -2.972 1.00 97.06 129 LEU A CA 1
ATOM 1063 C C . LEU A 1 129 ? -1.178 4.082 -4.137 1.00 97.06 129 LEU A C 1
ATOM 1065 O O . LEU A 1 129 ? -0.799 3.274 -4.987 1.00 97.06 129 LEU A O 1
ATOM 1069 N N . PRO A 1 130 ? -0.878 5.388 -4.238 1.00 96.38 130 PRO A N 1
ATOM 1070 C CA . PRO A 1 130 ? -0.070 5.914 -5.328 1.00 96.38 130 PRO A CA 1
ATOM 1071 C C . PRO A 1 130 ? 1.401 5.513 -5.184 1.00 96.38 130 PRO A C 1
ATOM 1073 O O . PRO A 1 130 ? 1.991 5.588 -4.106 1.00 96.38 130 PRO A O 1
ATOM 1076 N N . ILE A 1 131 ? 2.017 5.167 -6.310 1.00 95.69 131 ILE A N 1
ATOM 1077 C CA . ILE A 1 131 ? 3.444 4.879 -6.415 1.00 95.69 131 ILE A CA 1
ATOM 1078 C C . ILE A 1 131 ? 4.166 6.155 -6.844 1.00 95.69 131 ILE A C 1
ATOM 1080 O O . ILE A 1 131 ? 4.069 6.597 -7.991 1.00 95.69 131 ILE A O 1
ATOM 1084 N N . ILE A 1 132 ? 4.882 6.770 -5.906 1.00 91.25 132 ILE A N 1
ATOM 1085 C CA . ILE A 1 132 ? 5.533 8.075 -6.107 1.00 91.25 132 ILE A CA 1
ATOM 1086 C C . ILE A 1 132 ? 7.020 7.968 -6.471 1.00 91.25 132 ILE A C 1
ATOM 1088 O O . ILE A 1 132 ? 7.617 8.960 -6.884 1.00 91.25 132 ILE A O 1
ATOM 1092 N N . HIS A 1 133 ? 7.615 6.780 -6.345 1.00 91.94 133 HIS A N 1
ATOM 1093 C CA . HIS A 1 133 ? 9.018 6.531 -6.665 1.00 91.94 133 HIS A CA 1
ATOM 1094 C C . HIS A 1 133 ? 9.157 5.597 -7.869 1.00 91.94 133 HIS A C 1
ATOM 1096 O O . HIS A 1 133 ? 8.387 4.652 -8.037 1.00 91.94 133 HIS A O 1
ATOM 1102 N N . ARG A 1 134 ? 10.186 5.836 -8.690 1.00 92.31 134 ARG A N 1
ATOM 1103 C CA . ARG A 1 134 ? 10.476 5.018 -9.876 1.00 92.31 134 ARG A CA 1
ATOM 1104 C C . ARG A 1 134 ? 10.749 3.559 -9.509 1.00 92.31 134 ARG A C 1
ATOM 1106 O O . ARG A 1 134 ? 10.208 2.665 -10.146 1.00 92.31 134 ARG A O 1
ATOM 1113 N N . ASP A 1 135 ? 11.593 3.331 -8.510 1.00 92.25 135 ASP A N 1
ATOM 1114 C CA . ASP A 1 135 ? 11.987 1.970 -8.127 1.00 92.25 135 ASP A CA 1
ATOM 1115 C C . ASP A 1 135 ? 10.797 1.179 -7.568 1.00 92.25 135 ASP A C 1
ATOM 1117 O O . ASP A 1 135 ? 10.627 0.017 -7.914 1.00 92.25 135 ASP A O 1
ATOM 1121 N N . ASP A 1 136 ? 9.910 1.829 -6.804 1.00 94.62 136 ASP A N 1
ATOM 1122 C CA . ASP A 1 136 ? 8.666 1.210 -6.330 1.00 94.62 136 ASP A CA 1
ATOM 1123 C C . ASP A 1 136 ? 7.758 0.797 -7.504 1.00 94.62 136 ASP A C 1
ATOM 1125 O O . ASP A 1 136 ? 7.096 -0.238 -7.439 1.00 94.62 136 ASP A O 1
ATOM 1129 N N . PHE A 1 137 ? 7.742 1.580 -8.592 1.00 95.31 137 PHE A N 1
ATOM 1130 C CA . PHE A 1 137 ? 6.994 1.247 -9.808 1.00 95.31 137 PHE A CA 1
ATOM 1131 C C . PHE A 1 137 ? 7.615 0.063 -10.546 1.00 95.31 137 PHE A C 1
ATOM 1133 O O . PHE A 1 137 ? 6.890 -0.817 -10.998 1.00 95.31 137 PHE A O 1
ATOM 1140 N N . LEU A 1 138 ? 8.946 0.025 -10.657 1.00 93.62 138 LEU A N 1
ATOM 1141 C CA . LEU A 1 138 ? 9.656 -1.101 -11.265 1.00 93.62 138 LEU A CA 1
ATOM 1142 C C . LEU A 1 138 ? 9.437 -2.398 -10.481 1.00 93.62 138 LEU A C 1
ATOM 1144 O O . LEU A 1 138 ? 9.264 -3.441 -11.102 1.00 93.62 138 LEU A O 1
ATOM 1148 N N . LEU A 1 139 ? 9.395 -2.333 -9.147 1.00 93.44 139 LEU A N 1
ATOM 1149 C CA . LEU A 1 139 ? 9.095 -3.485 -8.293 1.00 93.44 139 LEU A CA 1
ATOM 1150 C C . LEU A 1 139 ? 7.662 -3.983 -8.483 1.00 93.44 139 LEU A C 1
ATOM 1152 O O . LEU A 1 139 ? 7.449 -5.179 -8.653 1.00 93.44 139 LEU A O 1
ATOM 1156 N N . ALA A 1 140 ? 6.677 -3.080 -8.499 1.00 95.88 140 ALA A N 1
ATOM 1157 C CA . ALA A 1 140 ? 5.299 -3.464 -8.797 1.00 95.88 140 ALA A CA 1
ATOM 1158 C C . ALA A 1 140 ? 5.206 -4.099 -10.195 1.00 95.88 140 ALA A C 1
ATOM 1160 O O . ALA A 1 140 ? 4.701 -5.209 -10.346 1.00 95.88 140 ALA A O 1
ATOM 1161 N N . ALA A 1 141 ? 5.780 -3.446 -11.208 1.00 94.88 141 ALA A N 1
ATOM 1162 C CA . ALA A 1 141 ? 5.806 -3.964 -12.568 1.00 94.88 141 ALA A CA 1
ATOM 1163 C C . ALA A 1 141 ? 6.486 -5.335 -12.656 1.00 94.88 141 ALA A C 1
ATOM 1165 O O . ALA A 1 141 ? 5.949 -6.218 -13.310 1.00 94.88 141 ALA A O 1
ATOM 1166 N N . SER A 1 142 ? 7.599 -5.578 -11.958 1.00 92.88 142 SER A N 1
ATOM 1167 C CA . SER A 1 142 ? 8.258 -6.888 -12.010 1.00 92.88 142 SER A CA 1
ATOM 1168 C C . SER A 1 142 ? 7.374 -8.015 -11.472 1.00 92.88 142 SER A C 1
ATOM 1170 O O . SER A 1 142 ? 7.487 -9.137 -11.944 1.00 92.88 142 SER A O 1
ATOM 1172 N N . VAL A 1 143 ? 6.479 -7.735 -10.519 1.00 94.50 143 VAL A N 1
ATOM 1173 C CA . VAL A 1 143 ? 5.528 -8.739 -10.013 1.00 94.50 143 VAL A CA 1
ATOM 1174 C C . VAL A 1 143 ? 4.403 -9.001 -11.009 1.00 94.50 143 VAL A C 1
ATOM 1176 O O . VAL A 1 143 ? 4.096 -10.155 -11.292 1.00 94.50 143 VAL A O 1
ATOM 1179 N N . PHE A 1 144 ? 3.778 -7.945 -11.532 1.00 94.31 144 PHE A N 1
ATOM 1180 C CA . PHE A 1 144 ? 2.584 -8.074 -12.376 1.00 94.31 144 PHE A CA 1
ATOM 1181 C C . PHE A 1 144 ? 2.898 -8.382 -13.848 1.00 94.31 144 PHE A C 1
ATOM 1183 O O . PHE A 1 144 ? 2.048 -8.930 -14.550 1.00 94.31 144 PHE A O 1
ATOM 1190 N N . ASP A 1 145 ? 4.109 -8.074 -14.311 1.00 92.56 145 ASP A N 1
ATOM 1191 C CA . ASP A 1 145 ? 4.528 -8.276 -15.701 1.00 92.56 145 ASP A CA 1
ATOM 1192 C C . ASP A 1 145 ? 5.222 -9.618 -15.907 1.00 92.56 145 ASP A C 1
ATOM 1194 O O . ASP A 1 145 ? 5.164 -10.180 -17.002 1.00 92.56 145 ASP A O 1
ATOM 1198 N N . GLU A 1 146 ? 5.890 -10.142 -14.875 1.00 92.38 146 GLU A N 1
ATOM 1199 C CA . GLU A 1 146 ? 6.519 -11.454 -14.937 1.00 92.38 146 GLU A CA 1
ATOM 1200 C C . GLU A 1 146 ? 5.440 -12.540 -14.795 1.00 92.38 146 GLU A C 1
ATOM 1202 O O . GLU A 1 146 ? 4.861 -12.684 -13.716 1.00 92.38 146 GLU A O 1
ATOM 1207 N N . PRO A 1 147 ? 5.188 -13.380 -15.821 1.00 92.81 147 PRO A N 1
ATOM 1208 C CA . PRO A 1 147 ? 4.069 -14.325 -15.792 1.00 92.81 147 PRO A CA 1
ATOM 1209 C C . PRO A 1 147 ? 4.097 -15.290 -14.602 1.00 92.81 147 PRO A C 1
ATOM 1211 O O . PRO A 1 147 ? 3.047 -15.699 -14.104 1.00 92.81 147 PRO A O 1
ATOM 1214 N N . LYS A 1 148 ? 5.298 -15.652 -14.134 1.00 92.38 148 LYS A N 1
ATOM 1215 C CA . LYS A 1 148 ? 5.485 -16.545 -12.990 1.00 92.38 148 LYS A CA 1
ATOM 1216 C C . LYS A 1 148 ? 5.020 -15.891 -11.688 1.00 92.38 148 LYS A C 1
ATOM 1218 O O . LYS A 1 148 ? 4.243 -16.502 -10.959 1.00 92.38 148 LYS A O 1
ATOM 1223 N N . LEU A 1 149 ? 5.462 -14.664 -11.417 1.00 91.81 149 LEU A N 1
ATOM 1224 C CA . LEU A 1 149 ? 5.064 -13.922 -10.219 1.00 91.81 149 LEU A CA 1
ATOM 1225 C C . LEU A 1 149 ? 3.594 -13.505 -10.293 1.00 91.81 149 LEU A C 1
ATOM 1227 O O . LEU A 1 149 ? 2.864 -13.702 -9.328 1.00 91.81 149 LEU A O 1
ATOM 1231 N N . ALA A 1 150 ? 3.126 -13.061 -11.461 1.00 90.56 150 ALA A N 1
ATOM 1232 C CA . ALA A 1 150 ? 1.728 -12.711 -11.694 1.00 90.56 150 ALA A CA 1
ATOM 1233 C C . ALA A 1 150 ? 0.771 -13.899 -11.487 1.00 90.56 150 ALA A C 1
ATOM 1235 O O . ALA A 1 150 ? -0.387 -13.712 -11.119 1.00 90.56 150 ALA A O 1
ATOM 1236 N N . THR A 1 151 ? 1.235 -15.129 -11.732 1.00 91.50 151 THR A N 1
ATOM 1237 C CA . THR A 1 151 ? 0.472 -16.344 -11.410 1.00 91.50 151 THR A CA 1
ATOM 1238 C C . THR A 1 151 ? 0.532 -16.642 -9.916 1.00 91.50 151 THR A C 1
ATOM 1240 O O . THR A 1 151 ? -0.505 -16.896 -9.318 1.00 91.50 151 THR A O 1
ATOM 1243 N N . MET A 1 152 ? 1.714 -16.539 -9.303 1.00 91.00 152 MET A N 1
ATOM 1244 C CA . MET A 1 152 ? 1.904 -16.772 -7.868 1.00 91.00 152 MET A CA 1
ATOM 1245 C C . MET A 1 152 ? 0.997 -15.879 -7.015 1.00 91.00 152 MET A C 1
ATOM 1247 O O . MET A 1 152 ? 0.322 -16.385 -6.133 1.00 91.00 152 MET A O 1
ATOM 1251 N N . VAL A 1 153 ? 0.885 -14.584 -7.323 1.00 91.00 153 VAL A N 1
ATOM 1252 C CA . VAL A 1 153 ? 0.029 -13.648 -6.564 1.00 91.00 153 VAL A CA 1
ATOM 1253 C C . VAL A 1 153 ? -1.481 -13.875 -6.733 1.00 91.00 153 VAL A C 1
ATOM 1255 O O . VAL A 1 153 ? -2.265 -13.166 -6.110 1.00 91.00 153 VAL A O 1
ATOM 1258 N N . LYS A 1 154 ? -1.912 -14.818 -7.583 1.00 87.50 154 LYS A N 1
ATOM 1259 C CA . LYS A 1 154 ? -3.318 -15.260 -7.639 1.00 87.50 154 LYS A CA 1
ATOM 1260 C C . LYS A 1 154 ? -3.624 -16.323 -6.590 1.00 87.50 154 LYS A C 1
ATOM 1262 O O . LYS A 1 154 ? -4.736 -16.345 -6.070 1.00 87.50 154 LYS A O 1
ATOM 1267 N N . ASP A 1 155 ? -2.656 -17.200 -6.335 1.00 88.50 155 ASP A N 1
ATOM 1268 C CA . ASP A 1 155 ? -2.773 -18.308 -5.382 1.00 88.50 155 ASP A CA 1
ATOM 1269 C C . ASP A 1 155 ? -2.289 -17.893 -3.978 1.00 88.50 155 ASP A C 1
ATOM 1271 O O . ASP A 1 155 ? -2.787 -18.371 -2.958 1.00 88.50 155 ASP A O 1
ATOM 1275 N N . GLU A 1 156 ? -1.326 -16.976 -3.934 1.00 94.31 156 GLU A N 1
ATOM 1276 C CA . GLU A 1 156 ? -0.776 -16.329 -2.745 1.00 94.31 156 GLU A CA 1
ATOM 1277 C C . GLU A 1 156 ? -1.314 -14.891 -2.615 1.00 94.31 156 GLU A C 1
ATOM 1279 O O . GLU A 1 156 ? -2.215 -14.476 -3.341 1.00 94.31 156 GLU A O 1
ATOM 1284 N N . GLU A 1 157 ? -0.795 -14.108 -1.671 1.00 95.50 157 GLU A N 1
ATOM 1285 C CA . GLU A 1 157 ? -1.112 -12.685 -1.561 1.00 95.50 157 GLU A CA 1
ATOM 1286 C C . GLU A 1 157 ? 0.149 -11.823 -1.650 1.00 95.50 157 GLU A C 1
ATOM 1288 O O . GLU A 1 157 ? 1.174 -12.111 -1.032 1.00 95.50 157 GLU A O 1
ATOM 1293 N N . LEU A 1 158 ? 0.068 -10.740 -2.429 1.00 97.62 158 LEU A N 1
ATOM 1294 C CA . LEU A 1 158 ? 1.098 -9.709 -2.466 1.00 97.62 158 LEU A CA 1
ATOM 1295 C C . LEU A 1 158 ? 0.811 -8.685 -1.373 1.00 97.62 158 LEU A C 1
ATOM 1297 O O . LEU A 1 158 ? -0.191 -7.972 -1.418 1.00 97.62 158 LEU A O 1
ATOM 1301 N N . LEU A 1 159 ? 1.713 -8.581 -0.411 1.00 97.56 159 LEU A N 1
ATOM 1302 C CA . LEU A 1 159 ? 1.671 -7.585 0.644 1.00 97.56 159 LEU A CA 1
ATOM 1303 C C . LEU A 1 159 ? 2.578 -6.410 0.307 1.00 97.56 159 LEU A C 1
ATOM 1305 O O . LEU A 1 159 ? 3.678 -6.586 -0.216 1.00 97.56 159 LEU A O 1
ATOM 1309 N N . VAL A 1 160 ? 2.123 -5.207 0.644 1.00 97.69 160 VAL A N 1
ATOM 1310 C CA . VAL A 1 160 ? 2.892 -3.970 0.519 1.00 97.69 160 VAL A CA 1
ATOM 1311 C C . VAL A 1 160 ? 2.839 -3.176 1.815 1.00 97.69 160 VAL A C 1
ATOM 1313 O O . VAL A 1 160 ? 1.799 -3.084 2.469 1.00 97.69 160 VAL A O 1
ATOM 1316 N N . VAL A 1 161 ? 3.967 -2.576 2.179 1.00 96.81 161 VAL A N 1
ATOM 1317 C CA . VAL A 1 161 ? 4.084 -1.701 3.345 1.00 96.81 161 VAL A CA 1
ATOM 1318 C C . VAL A 1 161 ? 4.673 -0.372 2.919 1.00 96.81 161 VAL A C 1
ATOM 1320 O O . VAL A 1 161 ? 5.757 -0.326 2.340 1.00 96.81 161 VAL A O 1
ATOM 1323 N N . TYR A 1 162 ? 3.993 0.717 3.272 1.00 95.69 162 TYR A N 1
ATOM 1324 C CA . TYR A 1 162 ? 4.575 2.049 3.196 1.00 95.69 162 TYR A CA 1
ATOM 1325 C C . TYR A 1 162 ? 5.449 2.297 4.429 1.00 95.69 162 TYR A C 1
ATOM 1327 O O . TYR A 1 162 ? 4.953 2.569 5.525 1.00 95.69 162 TYR A O 1
ATOM 1335 N N . SER A 1 163 ? 6.764 2.194 4.251 1.00 95.00 163 SER A N 1
ATOM 1336 C CA . SER A 1 163 ? 7.747 2.450 5.301 1.00 95.00 163 SER A CA 1
ATOM 1337 C C . SER A 1 163 ? 8.893 3.274 4.727 1.00 95.00 163 SER A C 1
ATOM 1339 O O . SER A 1 163 ? 9.835 2.715 4.172 1.00 95.00 163 SER A O 1
ATOM 1341 N N . PRO A 1 164 ? 8.817 4.613 4.775 1.00 93.94 164 PRO A N 1
ATOM 1342 C CA . PRO A 1 164 ? 9.912 5.465 4.336 1.00 93.94 164 PRO A CA 1
ATOM 1343 C C . PRO A 1 164 ? 11.019 5.525 5.399 1.00 93.94 164 PRO A C 1
ATOM 1345 O O . PRO A 1 164 ? 10.749 5.647 6.593 1.00 93.94 164 PRO A O 1
ATOM 1348 N N . LYS A 1 165 ? 12.286 5.569 4.962 1.00 91.69 165 LYS A N 1
ATOM 1349 C CA . LYS A 1 165 ? 13.453 5.695 5.863 1.00 91.69 165 LYS A CA 1
ATOM 1350 C C . LYS A 1 165 ? 13.395 6.947 6.743 1.00 91.69 165 LYS A C 1
ATOM 1352 O O . LYS A 1 165 ? 13.869 6.948 7.877 1.00 91.69 165 LYS A O 1
ATOM 1357 N N . HIS A 1 166 ? 12.853 8.029 6.187 1.00 91.31 166 HIS A N 1
ATOM 1358 C CA . HIS A 1 166 ? 12.705 9.315 6.854 1.00 91.31 166 HIS A CA 1
ATOM 1359 C C . HIS A 1 166 ? 11.271 9.807 6.688 1.00 91.31 166 HIS A C 1
ATOM 1361 O O . HIS A 1 166 ? 10.813 10.033 5.566 1.00 91.31 166 HIS A O 1
ATOM 1367 N N . LEU A 1 167 ? 10.583 9.986 7.814 1.00 90.81 167 LEU A N 1
ATOM 1368 C CA . LEU A 1 167 ? 9.229 10.522 7.865 1.00 90.81 167 LEU A CA 1
ATOM 1369 C C . LEU A 1 167 ? 9.279 12.047 7.941 1.00 90.81 167 LEU A C 1
ATOM 1371 O O . LEU A 1 167 ? 9.819 12.626 8.882 1.00 90.81 167 LEU A O 1
ATOM 1375 N N . GLY A 1 168 ? 8.706 12.687 6.934 1.00 87.50 168 GLY A N 1
ATOM 1376 C CA . GLY A 1 168 ? 8.414 14.108 6.919 1.00 87.50 168 GLY A CA 1
ATOM 1377 C C . GLY A 1 168 ? 7.046 14.429 7.536 1.00 87.50 168 GLY A C 1
ATOM 1378 O O . GLY A 1 168 ? 6.341 13.553 8.053 1.00 87.50 168 GLY A O 1
ATOM 1379 N N . PRO A 1 169 ? 6.633 15.706 7.470 1.00 86.00 169 PRO A N 1
ATOM 1380 C CA . PRO A 1 169 ? 5.327 16.138 7.949 1.00 86.00 169 PRO A CA 1
ATOM 1381 C C . PRO A 1 169 ? 4.187 15.328 7.319 1.00 86.00 169 PRO A C 1
ATOM 1383 O O . PRO A 1 169 ? 4.205 15.032 6.124 1.00 86.00 169 PRO A O 1
ATOM 1386 N N . LYS A 1 170 ? 3.168 15.001 8.124 1.00 84.62 170 LYS A N 1
ATOM 1387 C CA . LYS A 1 170 ? 1.983 14.225 7.704 1.00 84.62 170 LYS A CA 1
ATOM 1388 C C . LYS A 1 170 ? 2.303 12.826 7.151 1.00 84.62 170 LYS A C 1
ATOM 1390 O O . LYS A 1 170 ? 1.498 12.269 6.412 1.00 84.62 170 LYS A O 1
ATOM 1395 N N . GLY A 1 171 ? 3.449 12.254 7.525 1.00 86.38 171 GLY A N 1
ATOM 1396 C CA . GLY A 1 171 ? 3.852 10.899 7.145 1.00 86.38 171 GLY A CA 1
ATOM 1397 C C . GLY A 1 171 ? 4.374 10.776 5.716 1.00 86.38 171 GLY A C 1
ATOM 1398 O O . GLY A 1 171 ? 4.613 9.664 5.262 1.00 86.38 171 GLY A O 1
ATOM 1399 N N . LEU A 1 172 ? 4.566 11.889 5.003 1.00 87.81 172 LEU A N 1
ATOM 1400 C CA . LEU A 1 172 ? 5.196 11.886 3.683 1.00 87.81 172 LEU A CA 1
ATOM 1401 C C . LEU A 1 172 ? 6.654 11.439 3.777 1.00 87.81 172 LEU A C 1
ATOM 1403 O O . LEU A 1 172 ? 7.338 11.730 4.756 1.00 87.81 172 LEU A O 1
ATOM 1407 N N . SER A 1 173 ? 7.150 10.774 2.741 1.00 88.12 173 SER A N 1
ATOM 1408 C CA . SER A 1 173 ? 8.560 10.414 2.671 1.00 88.12 173 SER A CA 1
ATOM 1409 C C . SER A 1 173 ? 9.413 11.660 2.466 1.00 88.12 173 SER A C 1
ATOM 1411 O O . SER A 1 173 ? 9.198 12.425 1.529 1.00 88.12 173 SER A O 1
ATOM 1413 N N . GLY A 1 174 ? 10.406 11.847 3.333 1.00 84.81 174 GLY A N 1
ATOM 1414 C CA . GLY A 1 174 ? 11.535 12.746 3.084 1.00 84.81 174 GLY A CA 1
ATOM 1415 C C . GLY A 1 174 ? 12.732 12.024 2.460 1.00 84.81 174 GLY A C 1
ATOM 1416 O O . GLY A 1 174 ? 13.801 12.614 2.323 1.00 84.81 174 GLY A O 1
ATOM 1417 N N . SER A 1 175 ? 12.596 10.730 2.153 1.00 81.88 175 SER A N 1
ATOM 1418 C CA . SER A 1 175 ? 13.683 9.914 1.623 1.00 81.88 175 SER A CA 1
ATOM 1419 C C . SER A 1 175 ? 13.800 10.075 0.105 1.00 81.88 175 SER A C 1
ATOM 1421 O O . SER A 1 175 ? 12.777 10.057 -0.577 1.00 81.88 175 SER A O 1
ATOM 1423 N N . PRO A 1 176 ? 15.025 10.156 -0.446 1.00 85.25 176 PRO A N 1
ATOM 1424 C CA . PRO A 1 176 ? 15.248 10.072 -1.889 1.00 85.25 176 PRO A CA 1
ATOM 1425 C C . PRO A 1 176 ? 15.168 8.630 -2.415 1.00 85.25 176 PRO A C 1
ATOM 1427 O O . PRO A 1 176 ? 15.516 8.384 -3.564 1.00 85.25 176 PRO A O 1
ATOM 1430 N N . HIS A 1 177 ? 14.814 7.672 -1.560 1.00 88.62 177 HIS A N 1
ATOM 1431 C CA . HIS A 1 177 ? 14.741 6.259 -1.886 1.00 88.62 177 HIS A CA 1
ATOM 1432 C C . HIS A 1 177 ? 13.290 5.796 -1.964 1.00 88.62 177 HIS A C 1
ATOM 1434 O O . HIS A 1 177 ? 12.376 6.475 -1.494 1.00 88.62 177 HIS A O 1
ATOM 1440 N N . HIS A 1 178 ? 13.119 4.606 -2.526 1.00 90.25 178 HIS A N 1
ATOM 1441 C CA . HIS A 1 178 ? 11.867 3.870 -2.527 1.00 90.25 178 HIS A CA 1
ATOM 1442 C C . HIS A 1 178 ? 11.315 3.680 -1.101 1.00 90.25 178 HIS A C 1
ATOM 1444 O O . HIS A 1 178 ? 12.050 3.716 -0.105 1.00 90.25 178 HIS A O 1
ATOM 1450 N N . VAL A 1 179 ? 9.998 3.545 -1.011 1.00 93.69 179 VAL A N 1
ATOM 1451 C CA . VAL A 1 179 ? 9.258 3.609 0.260 1.00 93.69 179 VAL A CA 1
ATOM 1452 C C . VAL A 1 179 ? 8.269 2.467 0.427 1.00 93.69 179 VAL A C 1
ATOM 1454 O O . VAL A 1 179 ? 7.728 2.301 1.522 1.00 93.69 179 VAL A O 1
ATOM 1457 N N . LEU A 1 180 ? 8.012 1.713 -0.642 1.00 96.00 180 LEU A N 1
ATOM 1458 C CA . LEU A 1 180 ? 7.126 0.564 -0.634 1.00 96.00 180 LEU A CA 1
ATOM 1459 C C . LEU A 1 180 ? 7.960 -0.714 -0.565 1.00 96.00 180 LEU A C 1
ATOM 1461 O O . LEU A 1 180 ? 8.841 -0.958 -1.385 1.00 96.00 180 LEU A O 1
ATOM 1465 N N . HIS A 1 181 ? 7.660 -1.539 0.431 1.00 96.12 181 HIS A N 1
ATOM 1466 C CA . HIS A 1 181 ? 8.318 -2.825 0.646 1.00 96.12 181 HIS A CA 1
ATOM 1467 C C . HIS A 1 181 ? 7.315 -3.931 0.371 1.00 96.12 181 HIS A C 1
ATOM 1469 O O . HIS A 1 181 ? 6.210 -3.895 0.914 1.00 96.12 181 HIS A O 1
ATOM 1475 N N . TYR A 1 182 ? 7.697 -4.889 -0.470 1.00 96.06 182 TYR A N 1
ATOM 1476 C CA . TYR A 1 182 ? 6.797 -5.918 -0.980 1.00 96.06 182 TYR A CA 1
ATOM 1477 C C . TYR A 1 182 ? 7.212 -7.307 -0.514 1.00 96.06 182 TYR A C 1
ATOM 1479 O O . TYR A 1 182 ? 8.400 -7.644 -0.536 1.00 96.06 182 TYR A O 1
ATOM 1487 N N . ALA A 1 183 ? 6.223 -8.131 -0.187 1.00 96.38 183 ALA A N 1
ATOM 1488 C CA . ALA A 1 183 ? 6.420 -9.557 0.011 1.00 96.38 183 ALA A CA 1
ATOM 1489 C C . ALA A 1 183 ? 5.251 -10.357 -0.552 1.00 96.38 183 ALA A C 1
ATOM 1491 O O . ALA A 1 183 ? 4.100 -9.970 -0.383 1.00 96.38 183 ALA A O 1
ATOM 1492 N N . ILE A 1 184 ? 5.551 -11.475 -1.198 1.00 96.81 184 ILE A N 1
ATOM 1493 C CA . ILE A 1 184 ? 4.568 -12.501 -1.522 1.00 96.81 184 ILE A CA 1
ATOM 1494 C C . ILE A 1 184 ? 4.529 -13.471 -0.340 1.00 96.81 184 ILE A C 1
ATOM 1496 O O . ILE A 1 184 ? 5.577 -13.940 0.121 1.00 96.81 184 ILE A O 1
ATOM 1500 N N . THR A 1 185 ? 3.330 -13.709 0.179 1.00 96.94 185 THR A N 1
ATOM 1501 C CA . THR A 1 185 ? 3.081 -14.548 1.355 1.00 96.94 185 THR A CA 1
ATOM 1502 C C . THR A 1 185 ? 1.890 -15.474 1.118 1.00 96.94 185 THR A C 1
ATOM 1504 O O . THR A 1 185 ? 1.017 -15.131 0.320 1.00 96.94 185 THR A O 1
ATOM 1507 N N . PRO A 1 186 ? 1.762 -16.589 1.861 1.00 96.69 186 PRO A N 1
ATOM 1508 C CA . PRO A 1 186 ? 0.574 -17.432 1.794 1.00 96.69 186 PRO A CA 1
ATOM 1509 C C . PRO A 1 186 ? -0.713 -16.641 2.051 1.00 96.69 186 PRO A C 1
ATOM 1511 O O . PRO A 1 186 ? -0.737 -15.725 2.877 1.00 96.69 186 PRO A O 1
ATOM 1514 N N . HIS A 1 187 ? -1.794 -17.024 1.376 1.00 94.12 187 HIS A N 1
ATOM 1515 C CA . HIS A 1 187 ? -3.095 -16.375 1.516 1.00 94.12 187 HIS A CA 1
ATOM 1516 C C . HIS A 1 187 ? -3.588 -16.350 2.977 1.00 94.12 187 HIS A C 1
ATOM 1518 O O . HIS A 1 187 ? -3.460 -17.338 3.702 1.00 94.12 187 HIS A O 1
ATOM 1524 N N . GLY A 1 188 ? -4.173 -15.226 3.406 1.00 91.75 188 GLY A N 1
ATOM 1525 C CA . GLY A 1 188 ? -4.694 -15.039 4.770 1.00 91.75 188 GLY A CA 1
ATOM 1526 C C . GLY A 1 188 ? -3.637 -14.625 5.801 1.00 91.75 188 GLY A C 1
ATOM 1527 O O . GLY A 1 188 ? -3.958 -14.441 6.978 1.00 91.75 188 GLY A O 1
ATOM 1528 N N . THR A 1 189 ? -2.388 -14.432 5.372 1.00 94.94 189 THR A N 1
ATOM 1529 C CA . THR A 1 189 ? -1.290 -13.944 6.212 1.00 94.94 189 THR A CA 1
ATOM 1530 C C . THR A 1 189 ? -1.613 -12.576 6.822 1.00 94.94 189 THR A C 1
ATOM 1532 O O . THR A 1 189 ? -1.427 -12.380 8.024 1.00 94.94 189 THR A O 1
ATOM 1535 N N . LEU A 1 190 ? -2.152 -11.642 6.036 1.00 93.75 190 LEU A N 1
ATOM 1536 C CA . LEU A 1 190 ? -2.531 -10.310 6.509 1.00 93.75 190 LEU A CA 1
ATOM 1537 C C . LEU A 1 190 ? -3.591 -10.358 7.619 1.00 93.75 190 LEU A C 1
ATOM 1539 O O . LEU A 1 190 ? -3.479 -9.649 8.622 1.00 93.7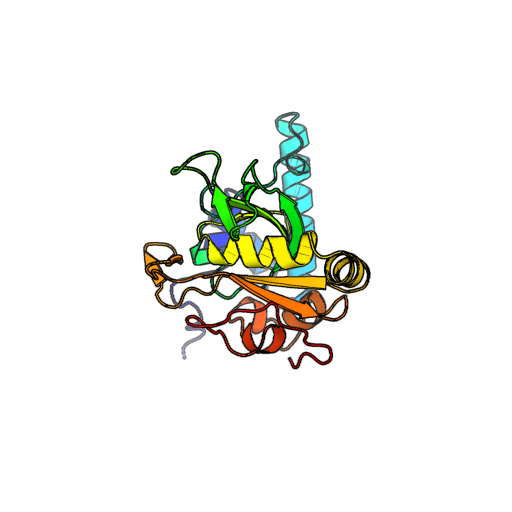5 190 LEU A O 1
ATOM 1543 N N . ASP A 1 191 ? -4.604 -11.207 7.449 1.00 90.75 191 ASP A N 1
ATOM 1544 C CA . ASP A 1 191 ? -5.711 -11.350 8.398 1.00 90.75 191 ASP A CA 1
ATOM 1545 C C . ASP A 1 191 ? -5.230 -12.000 9.706 1.00 90.75 191 ASP A C 1
ATOM 1547 O O . ASP A 1 191 ? -5.557 -11.547 10.808 1.00 90.75 191 ASP A O 1
ATOM 1551 N N . ALA A 1 192 ? -4.370 -13.019 9.602 1.00 90.69 192 ALA A N 1
ATOM 1552 C CA . ALA A 1 192 ? -3.732 -13.651 10.755 1.00 90.69 192 ALA A CA 1
ATOM 1553 C C . ALA A 1 192 ? -2.815 -12.676 11.512 1.00 90.69 192 ALA A C 1
ATOM 1555 O O . ALA A 1 192 ? -2.777 -12.665 12.743 1.00 90.69 192 ALA A O 1
ATOM 1556 N N . TYR A 1 193 ? -2.096 -11.824 10.783 1.00 92.00 193 TYR A N 1
ATOM 1557 C CA . TYR A 1 193 ? -1.213 -10.830 11.373 1.00 92.00 193 TYR A CA 1
ATOM 1558 C C . TYR A 1 193 ? -1.976 -9.800 12.202 1.00 92.00 193 TYR A C 1
ATOM 1560 O O . TYR A 1 193 ? -1.632 -9.561 13.357 1.00 92.00 193 TYR A O 1
ATOM 1568 N N . TYR A 1 194 ? -3.038 -9.216 11.646 1.00 87.38 194 TYR A N 1
ATOM 1569 C CA . TYR A 1 194 ? -3.799 -8.186 12.351 1.00 87.38 194 TYR A CA 1
ATOM 1570 C C . TYR 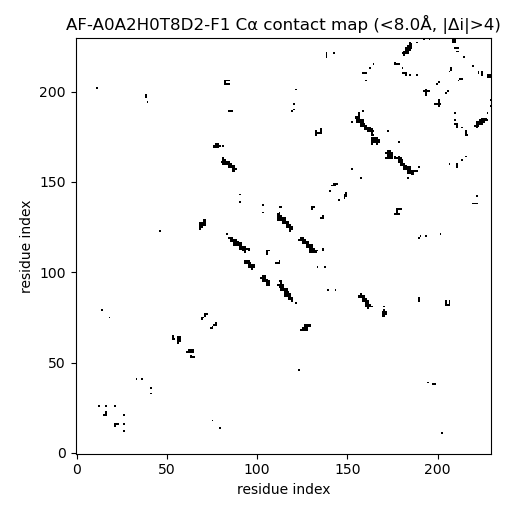A 1 194 ? -4.723 -8.732 13.447 1.00 87.38 194 TYR A C 1
ATOM 1572 O O . TYR A 1 194 ? -5.097 -7.963 14.328 1.00 87.38 194 TYR A O 1
ATOM 1580 N N . SER A 1 195 ? -5.034 -10.033 13.453 1.00 85.00 195 SER A N 1
ATOM 1581 C CA . SER A 1 195 ? -5.808 -10.683 14.527 1.00 85.00 195 SER A CA 1
ATOM 1582 C C . SER A 1 195 ? -4.961 -11.147 15.725 1.00 85.00 195 SER A C 1
ATOM 1584 O O . SER A 1 195 ? -5.496 -11.444 16.795 1.00 85.00 195 SER A O 1
ATOM 1586 N N . LYS A 1 196 ? -3.627 -11.191 15.603 1.00 80.25 196 LYS A N 1
ATOM 1587 C CA . LYS A 1 196 ? -2.727 -11.624 16.686 1.00 80.25 196 LYS A CA 1
ATOM 1588 C C . LYS A 1 196 ? -2.543 -10.585 17.804 1.00 80.25 196 LYS A C 1
ATOM 1590 O O . LYS A 1 196 ? -2.613 -9.375 17.604 1.00 80.25 196 LYS A O 1
ATOM 1595 N N . ASN A 1 197 ? -2.171 -11.086 18.989 1.00 75.50 197 ASN A N 1
ATOM 1596 C CA . ASN A 1 197 ? -1.674 -10.303 20.131 1.00 75.50 197 ASN A CA 1
ATOM 1597 C C . ASN A 1 197 ? -2.619 -9.180 20.606 1.00 75.50 197 ASN A C 1
ATOM 1599 O O . ASN A 1 197 ? -2.155 -8.087 20.927 1.00 75.50 197 ASN A O 1
ATOM 1603 N N . ASN A 1 198 ? -3.929 -9.443 20.692 1.00 66.81 198 ASN A N 1
ATOM 1604 C CA . ASN A 1 198 ? -4.929 -8.485 21.191 1.00 66.81 198 ASN A CA 1
ATOM 1605 C C . ASN A 1 198 ? -4.849 -7.115 20.482 1.00 66.81 198 ASN A C 1
ATOM 1607 O O . ASN A 1 198 ? -4.819 -6.077 21.145 1.00 66.81 198 ASN A O 1
ATOM 1611 N N . ASP A 1 199 ? -4.799 -7.111 19.147 1.00 69.62 199 ASP A N 1
ATOM 1612 C CA . ASP A 1 199 ? -4.698 -5.920 18.278 1.00 69.62 199 ASP A CA 1
ATOM 1613 C C . ASP A 1 199 ? -3.439 -5.080 18.447 1.00 69.62 199 ASP A C 1
ATOM 1615 O O . ASP A 1 199 ? -3.370 -3.941 17.971 1.00 69.62 199 ASP A O 1
ATOM 1619 N N . MET A 1 200 ? -2.400 -5.625 19.075 1.00 78.31 200 MET A N 1
ATOM 1620 C CA . MET A 1 200 ? -1.116 -4.938 19.140 1.00 78.31 200 MET A CA 1
ATOM 1621 C C . MET A 1 200 ? -0.659 -4.503 17.743 1.00 78.31 200 MET A C 1
ATOM 1623 O O . MET A 1 200 ? -0.208 -3.373 17.587 1.00 78.31 200 MET A O 1
ATOM 1627 N N . TYR A 1 201 ? -0.856 -5.343 16.725 1.00 81.56 201 TYR A N 1
ATOM 1628 C CA . TYR A 1 201 ? -0.473 -5.034 15.349 1.00 81.56 201 TYR A CA 1
ATOM 1629 C C . TYR A 1 201 ? -1.321 -3.953 14.688 1.00 81.56 201 TYR A C 1
ATOM 1631 O O . TYR A 1 201 ? -0.816 -3.245 13.820 1.00 81.56 201 TYR A O 1
ATOM 1639 N N . MET A 1 202 ? -2.565 -3.753 15.126 1.00 80.31 202 MET A N 1
ATOM 1640 C CA . MET A 1 202 ? -3.369 -2.621 14.663 1.00 80.31 202 MET A CA 1
ATOM 1641 C C . MET A 1 202 ? -2.863 -1.297 15.233 1.00 80.31 202 MET A C 1
ATOM 1643 O O . MET A 1 202 ? -2.878 -0.288 14.539 1.00 80.31 202 MET A O 1
ATOM 1647 N N . ALA A 1 203 ? -2.410 -1.280 16.488 1.00 78.00 203 ALA A N 1
ATOM 1648 C CA . ALA A 1 203 ? -1.926 -0.056 17.125 1.00 78.00 203 ALA A CA 1
ATOM 1649 C C . ALA A 1 203 ? -0.446 0.234 16.825 1.00 78.00 203 ALA A C 1
ATOM 1651 O O . ALA A 1 203 ? -0.025 1.389 16.773 1.00 78.00 203 ALA A O 1
ATOM 1652 N N . ARG A 1 204 ? 0.365 -0.819 16.706 1.00 84.50 204 ARG A N 1
ATOM 1653 C CA . ARG A 1 204 ? 1.825 -0.782 16.577 1.00 84.50 204 ARG A CA 1
ATOM 1654 C C . ARG A 1 204 ? 2.269 -1.894 15.627 1.00 84.50 204 ARG A C 1
ATOM 1656 O O . ARG A 1 204 ? 2.719 -2.945 16.086 1.00 84.50 204 ARG A O 1
ATOM 1663 N N . PRO A 1 205 ? 2.112 -1.694 14.311 1.00 88.81 205 PRO A N 1
ATOM 1664 C CA . PRO A 1 205 ? 2.512 -2.702 13.349 1.00 88.81 205 PRO A CA 1
ATOM 1665 C C . PRO A 1 205 ? 4.035 -2.919 13.400 1.00 88.81 205 PRO A C 1
ATOM 1667 O O . PRO A 1 205 ? 4.826 -1.980 13.479 1.00 88.81 205 PRO A O 1
ATOM 1670 N N . GLU A 1 206 ? 4.431 -4.185 13.332 1.00 92.88 206 GLU A N 1
ATOM 1671 C CA . GLU A 1 206 ? 5.797 -4.693 13.144 1.00 92.88 206 GLU A CA 1
ATOM 1672 C C . GLU A 1 206 ? 5.910 -5.344 11.748 1.00 92.88 206 GLU A C 1
ATOM 1674 O O . GLU A 1 206 ? 6.034 -6.567 11.645 1.00 92.88 206 GLU A O 1
ATOM 1679 N N . PRO A 1 207 ? 5.744 -4.589 10.651 1.00 92.62 207 PRO A N 1
ATOM 1680 C CA . PRO A 1 207 ? 5.590 -5.144 9.303 1.00 92.62 207 PRO A CA 1
ATOM 1681 C C . PRO A 1 207 ? 6.764 -6.019 8.851 1.00 92.62 207 PRO A C 1
ATOM 1683 O O . PRO A 1 207 ? 6.588 -6.886 8.004 1.00 92.62 207 PRO A O 1
ATOM 1686 N N . GLN A 1 208 ? 7.952 -5.854 9.436 1.00 93.50 208 GLN A N 1
ATOM 1687 C CA . GLN A 1 208 ? 9.141 -6.652 9.121 1.00 93.50 208 GLN A CA 1
ATOM 1688 C C . GLN A 1 208 ? 8.965 -8.147 9.424 1.00 93.50 208 GLN A C 1
ATOM 1690 O O . GLN A 1 208 ? 9.687 -8.981 8.889 1.00 93.50 208 GLN A O 1
ATOM 1695 N N . LYS A 1 209 ? 7.984 -8.496 10.261 1.00 92.12 209 LYS A N 1
ATOM 1696 C CA . LYS A 1 209 ? 7.547 -9.876 10.495 1.00 92.12 209 LYS A CA 1
ATOM 1697 C C . LYS A 1 209 ? 6.903 -10.531 9.270 1.00 92.12 209 LYS A C 1
ATOM 1699 O O . LYS A 1 209 ? 6.986 -11.743 9.095 1.00 92.12 209 LYS A O 1
ATOM 1704 N N . LEU A 1 210 ? 6.291 -9.711 8.418 1.00 92.75 210 LEU A N 1
ATOM 1705 C CA . LEU A 1 210 ? 5.652 -10.110 7.166 1.00 92.75 210 LEU A CA 1
ATOM 1706 C C . LEU A 1 210 ? 6.619 -9.993 5.991 1.00 92.75 210 LEU A C 1
ATOM 1708 O O . LEU A 1 210 ? 6.755 -10.921 5.202 1.00 92.75 210 LEU A O 1
ATOM 1712 N N . VAL A 1 211 ? 7.295 -8.848 5.891 1.00 90.75 211 VAL A N 1
ATOM 1713 C CA . VAL A 1 211 ? 8.038 -8.447 4.687 1.00 90.75 211 VAL A CA 1
ATOM 1714 C C . VAL A 1 211 ? 9.554 -8.492 4.851 1.00 90.75 211 VAL A C 1
ATOM 1716 O O . VAL A 1 211 ? 10.269 -7.952 4.015 1.00 90.75 211 VAL A O 1
ATOM 1719 N N . GLY A 1 212 ? 10.046 -9.075 5.946 1.00 89.81 212 GLY A N 1
ATOM 1720 C CA . GLY A 1 212 ? 11.467 -9.133 6.266 1.00 89.81 212 GLY A CA 1
ATOM 1721 C C . GLY A 1 212 ? 12.086 -7.764 6.564 1.00 89.81 212 GLY A C 1
ATOM 1722 O O . GLY A 1 212 ? 11.410 -6.778 6.863 1.00 89.81 212 GLY A O 1
ATOM 1723 N N . GLN A 1 213 ? 13.418 -7.696 6.528 1.00 90.94 213 GLN A N 1
ATOM 1724 C CA . GLN A 1 213 ? 14.123 -6.438 6.770 1.00 90.94 213 GLN A CA 1
ATOM 1725 C C . GLN A 1 213 ? 13.896 -5.450 5.622 1.00 90.94 213 GLN A C 1
ATOM 1727 O O . GLN A 1 213 ? 14.066 -5.789 4.452 1.00 90.94 213 GLN A O 1
ATOM 1732 N N . PHE A 1 214 ? 13.577 -4.204 5.975 1.00 92.44 214 PHE A N 1
ATOM 1733 C CA . PHE A 1 214 ? 13.485 -3.109 5.017 1.00 92.44 214 PHE A CA 1
ATOM 1734 C C . PHE A 1 214 ? 14.859 -2.751 4.462 1.00 92.44 214 PHE A C 1
ATOM 1736 O O . PHE A 1 214 ? 15.772 -2.377 5.203 1.00 92.44 214 PHE A O 1
ATOM 1743 N N . VAL A 1 215 ? 14.983 -2.813 3.142 1.00 90.38 215 VAL A N 1
ATOM 1744 C CA . VAL A 1 215 ? 16.175 -2.398 2.403 1.00 90.38 215 VAL A CA 1
ATOM 1745 C C . VAL A 1 215 ? 15.839 -1.078 1.745 1.00 90.38 215 VAL A C 1
ATOM 1747 O O . VAL A 1 215 ? 14.829 -0.998 1.084 1.00 90.38 215 VAL A O 1
ATOM 1750 N N . TYR A 1 216 ? 16.656 -0.039 1.910 1.00 89.88 216 TYR A N 1
ATOM 1751 C CA . TYR A 1 216 ? 16.382 1.287 1.328 1.00 89.88 216 TYR A CA 1
ATOM 1752 C C . TYR A 1 216 ? 17.332 1.661 0.186 1.00 89.88 216 TYR A C 1
ATOM 1754 O O . TYR A 1 216 ? 17.121 2.657 -0.498 1.00 89.88 216 TYR A O 1
ATOM 1762 N N . GLN A 1 217 ? 18.418 0.909 0.012 1.00 87.25 217 GLN A N 1
ATOM 1763 C CA . GLN A 1 217 ? 19.498 1.197 -0.931 1.00 87.25 217 GLN A CA 1
ATOM 1764 C C . GLN A 1 217 ? 20.029 -0.113 -1.519 1.00 87.25 217 GLN A C 1
ATOM 1766 O O . GLN A 1 217 ? 20.099 -1.109 -0.804 1.00 87.25 217 GLN A O 1
ATOM 1771 N N . GLY A 1 218 ? 20.469 -0.088 -2.780 1.00 85.19 218 GLY A N 1
ATOM 1772 C CA . GLY A 1 218 ? 21.066 -1.243 -3.457 1.00 85.19 218 GLY A CA 1
ATOM 1773 C C . GLY A 1 218 ? 20.075 -2.017 -4.324 1.00 85.19 218 GLY A C 1
ATOM 1774 O O . GLY A 1 218 ? 19.134 -1.437 -4.861 1.00 85.19 218 GLY A O 1
ATOM 1775 N N . GLU A 1 219 ? 20.321 -3.316 -4.500 1.00 79.81 219 GLU A N 1
ATOM 1776 C CA . GLU A 1 219 ? 19.421 -4.206 -5.236 1.00 79.81 219 GLU A CA 1
ATOM 1777 C C . GLU A 1 219 ? 18.175 -4.487 -4.383 1.00 79.81 219 GLU A C 1
ATOM 1779 O O . GLU A 1 219 ? 18.272 -5.065 -3.301 1.00 79.81 219 GLU A O 1
ATOM 1784 N N . ILE A 1 220 ? 17.010 -4.052 -4.863 1.00 80.31 220 ILE A N 1
ATOM 1785 C CA . ILE A 1 220 ? 15.727 -4.217 -4.176 1.00 80.31 220 ILE A CA 1
ATOM 1786 C C . ILE A 1 220 ? 14.931 -5.277 -4.927 1.00 80.31 220 ILE A C 1
ATOM 1788 O O . ILE A 1 220 ? 14.927 -5.298 -6.158 1.00 80.31 220 ILE A O 1
ATOM 1792 N N . LYS A 1 221 ? 14.277 -6.171 -4.188 1.00 88.81 221 LYS A N 1
ATOM 1793 C CA . LYS A 1 221 ? 13.484 -7.272 -4.736 1.00 88.81 221 LYS A CA 1
ATOM 1794 C C . LYS A 1 221 ? 12.218 -7.445 -3.924 1.00 88.81 221 LYS A C 1
ATOM 1796 O O . LYS A 1 221 ? 12.196 -7.155 -2.729 1.00 88.81 221 LYS A O 1
ATOM 1801 N N . VAL A 1 222 ? 11.193 -7.973 -4.576 1.00 90.12 222 VAL A N 1
ATOM 1802 C CA . VAL A 1 222 ? 10.022 -8.501 -3.881 1.00 90.12 222 VAL A CA 1
ATOM 1803 C C . VAL A 1 222 ? 10.458 -9.736 -3.102 1.00 90.12 222 VAL A C 1
ATOM 1805 O O . VAL A 1 222 ? 11.091 -10.635 -3.658 1.00 90.12 222 VAL A O 1
ATOM 1808 N N . GLN A 1 223 ? 10.176 -9.751 -1.802 1.00 92.50 223 GLN A N 1
ATOM 1809 C CA . GLN A 1 223 ? 10.518 -10.886 -0.953 1.00 92.50 223 GLN A CA 1
ATOM 1810 C C . GLN A 1 223 ? 9.489 -12.003 -1.131 1.00 92.50 223 GLN A C 1
ATOM 1812 O O . GLN A 1 223 ? 8.325 -11.740 -1.414 1.00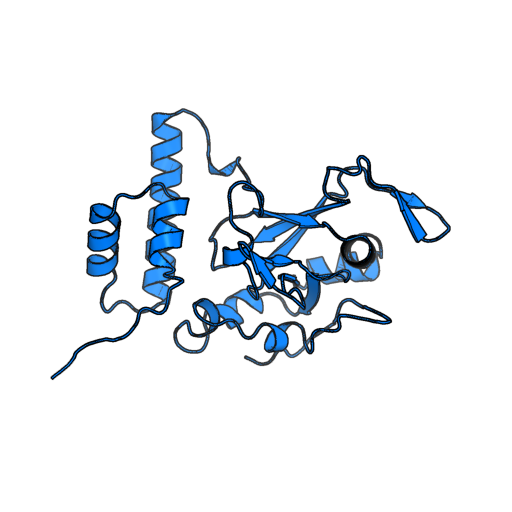 92.50 223 GLN A O 1
ATOM 1817 N N . ILE A 1 224 ? 9.909 -13.251 -0.955 1.00 92.12 224 ILE A N 1
ATOM 1818 C CA . ILE A 1 224 ? 8.997 -14.392 -0.846 1.00 92.12 224 ILE A CA 1
ATOM 1819 C C . ILE A 1 224 ? 9.150 -14.913 0.576 1.00 92.12 224 ILE A C 1
ATOM 1821 O O . ILE A 1 224 ? 10.244 -15.327 0.963 1.00 92.12 224 ILE A O 1
ATOM 1825 N N . ASN A 1 225 ? 8.077 -14.849 1.357 1.00 92.75 225 ASN A N 1
ATOM 1826 C CA . ASN A 1 225 ? 8.068 -15.271 2.751 1.00 92.75 225 ASN A CA 1
ATOM 1827 C C . ASN A 1 225 ? 6.965 -16.309 2.961 1.00 92.75 225 ASN A C 1
ATOM 1829 O O . ASN A 1 225 ? 5.825 -15.975 3.279 1.00 92.75 225 ASN A O 1
ATOM 1833 N N . THR A 1 226 ? 7.317 -17.578 2.751 1.00 91.31 226 THR A N 1
ATOM 1834 C CA . THR A 1 226 ? 6.386 -18.713 2.831 1.00 91.31 226 THR A CA 1
ATOM 1835 C C . THR A 1 226 ? 6.014 -19.089 4.264 1.00 91.31 226 THR A C 1
ATOM 1837 O O . THR A 1 226 ? 5.012 -19.764 4.473 1.00 91.31 226 THR A O 1
ATOM 1840 N N . GLU A 1 227 ? 6.810 -18.668 5.250 1.00 90.88 227 GLU A N 1
ATOM 1841 C CA . GLU A 1 227 ? 6.611 -18.968 6.674 1.00 90.88 227 GLU A CA 1
ATOM 1842 C C . GLU A 1 227 ? 6.698 -17.683 7.519 1.00 90.88 227 GLU A C 1
ATOM 1844 O O . GLU A 1 227 ? 7.630 -17.497 8.307 1.00 90.88 227 GLU A O 1
ATOM 1849 N N . PRO A 1 228 ? 5.745 -16.755 7.347 1.00 88.00 228 PRO A N 1
ATOM 1850 C CA . PRO A 1 228 ? 5.764 -15.481 8.048 1.00 88.00 228 PRO A CA 1
ATOM 1851 C C . PRO A 1 228 ? 5.516 -15.668 9.558 1.00 88.00 228 PRO A C 1
ATOM 1853 O O . PRO A 1 228 ? 4.685 -16.474 9.981 1.00 88.00 228 PRO A O 1
ATOM 1856 N N . ILE A 1 229 ? 6.256 -14.927 10.392 1.00 85.56 229 ILE A N 1
ATOM 1857 C CA . ILE A 1 229 ? 6.282 -15.119 11.853 1.00 85.56 229 ILE A CA 1
ATOM 1858 C C . ILE A 1 229 ? 5.637 -13.917 12.538 1.00 85.56 229 ILE A C 1
ATOM 1860 O O . ILE A 1 229 ? 6.164 -12.816 12.437 1.00 85.56 229 ILE A O 1
ATOM 1864 N N . PHE A 1 230 ? 4.553 -14.130 13.292 1.00 80.50 230 PHE A N 1
ATOM 1865 C CA . PHE A 1 230 ? 3.801 -13.070 13.991 1.00 80.50 230 PHE A CA 1
ATOM 1866 C C . PHE A 1 230 ? 3.955 -13.140 15.508 1.00 80.50 230 PHE A C 1
ATOM 1868 O O . PHE A 1 230 ? 3.518 -14.164 16.096 1.00 80.50 230 PHE A O 1
#

Foldseek 3Di:
DDDDPDDDDPDLLVLVCLLLVHDPVVSVVLCVVCPPPFVVVVLVVSLVVVVVSQVVCCVVPVDRCLPPAAEDVGSHFLLQQALNKKWFDDKAQCPWDQDPVRDIDAPDLPAARIWTFIDASLVSHTHTYGHRDSVSSVQVCCQCVVVVNVVLCVQWIKMKGQHAPDADPRRDHPDPFGGIFIETEHPCPRVVQCSPDRRCCSVPNPCCLPRNDDDGDDDHHHHYDHDRDD

Solvent-accessible surface area (backbone atoms only — not comparable to full-atom values): 13280 Å² total; per-residue (Å²): 135,91,81,80,95,82,79,76,95,73,54,68,64,61,51,52,28,63,77,70,71,48,52,73,66,59,50,54,51,51,51,59,78,47,60,91,55,55,66,70,56,44,52,49,52,50,49,54,50,50,53,49,51,41,48,53,46,22,75,73,69,72,48,64,53,86,79,57,64,48,34,55,70,74,78,37,58,37,52,78,41,60,39,41,64,26,44,52,77,47,77,45,44,62,78,35,44,71,47,100,83,72,48,76,47,52,75,44,96,90,49,52,44,21,31,35,37,27,34,31,89,90,72,73,49,62,31,32,44,61,28,83,36,71,64,38,42,53,52,53,44,54,38,67,67,35,68,68,48,40,51,45,50,71,75,29,34,34,36,39,24,43,54,46,91,33,74,37,80,69,42,37,66,65,44,98,49,49,32,64,48,36,17,39,28,52,64,63,50,71,60,55,47,47,66,37,77,89,40,43,37,72,80,56,51,64,48,50,41,59,47,41,82,89,77,66,74,81,92,79,73,74,37,77,33,84,77,62,58,128